Protein AF-A0A7Y5W216-F1 (afdb_monomer)

Structure (mmCIF, N/CA/C/O backbone):
data_AF-A0A7Y5W216-F1
#
_entry.id   AF-A0A7Y5W216-F1
#
loop_
_atom_site.group_PDB
_atom_site.id
_atom_site.type_symbol
_atom_site.label_atom_id
_atom_site.label_alt_id
_atom_site.label_comp_id
_atom_site.label_asym_id
_atom_site.label_entity_id
_atom_site.label_seq_id
_atom_site.pdbx_PDB_ins_code
_atom_site.Cartn_x
_atom_site.Cartn_y
_atom_site.Cartn_z
_atom_site.occupancy
_atom_site.B_iso_or_equiv
_atom_site.auth_seq_id
_atom_site.auth_comp_id
_atom_site.auth_asym_id
_atom_site.auth_atom_id
_atom_site.pdbx_PDB_model_num
ATOM 1 N N . MET A 1 1 ? -20.208 -2.631 9.991 1.00 77.62 1 MET A N 1
ATOM 2 C CA . MET A 1 1 ? -19.980 -2.993 8.571 1.00 77.62 1 MET A CA 1
ATOM 3 C C . MET A 1 1 ? -19.572 -1.781 7.733 1.00 77.62 1 MET A C 1
ATOM 5 O O . MET A 1 1 ? -18.485 -1.797 7.183 1.00 77.62 1 MET A O 1
ATOM 9 N N . ILE A 1 2 ? -20.364 -0.701 7.704 1.00 78.19 2 ILE A N 1
ATOM 10 C CA . ILE A 1 2 ? -20.056 0.519 6.925 1.00 78.19 2 ILE A CA 1
ATOM 11 C C . ILE A 1 2 ? -18.760 1.213 7.390 1.00 78.19 2 ILE A C 1
ATOM 13 O O . ILE A 1 2 ? -17.948 1.603 6.560 1.00 78.19 2 ILE A O 1
ATOM 17 N N . ALA A 1 3 ? -18.511 1.279 8.702 1.00 80.31 3 ALA A N 1
ATOM 18 C CA . ALA A 1 3 ? -17.260 1.807 9.257 1.00 80.31 3 ALA A CA 1
ATOM 19 C C . ALA A 1 3 ? -16.012 1.040 8.767 1.00 80.31 3 ALA A C 1
ATOM 21 O O . ALA A 1 3 ? -15.010 1.646 8.408 1.00 80.31 3 ALA A O 1
ATOM 22 N N . ALA A 1 4 ? -16.093 -0.293 8.677 1.00 83.38 4 ALA A N 1
ATOM 23 C CA . ALA A 1 4 ? -15.001 -1.112 8.153 1.00 83.38 4 ALA A CA 1
ATOM 24 C C . ALA A 1 4 ? -14.769 -0.857 6.654 1.00 83.38 4 ALA A C 1
ATOM 26 O O . ALA A 1 4 ? -13.626 -0.770 6.222 1.00 83.38 4 ALA A O 1
ATOM 27 N N . LEU A 1 5 ? -15.839 -0.665 5.873 1.00 85.62 5 LEU A N 1
ATOM 28 C CA . LEU A 1 5 ? -15.727 -0.275 4.464 1.00 85.62 5 LEU A CA 1
ATOM 29 C C . LEU A 1 5 ? -15.082 1.106 4.300 1.00 85.62 5 LEU A C 1
ATOM 31 O O . LEU A 1 5 ? -14.254 1.274 3.412 1.00 85.62 5 LEU A O 1
ATOM 35 N N . ALA A 1 6 ? -15.399 2.066 5.175 1.00 86.25 6 ALA A N 1
ATOM 36 C CA . ALA A 1 6 ? -14.759 3.381 5.174 1.00 86.25 6 ALA A CA 1
ATOM 37 C C . ALA A 1 6 ? -13.247 3.280 5.428 1.00 86.25 6 ALA A C 1
ATOM 39 O O . ALA A 1 6 ? -12.467 3.929 4.739 1.00 86.25 6 ALA A O 1
ATOM 40 N N . VAL A 1 7 ? -12.833 2.433 6.376 1.00 89.38 7 VAL A N 1
ATOM 41 C CA . VAL A 1 7 ? -11.416 2.156 6.667 1.00 89.38 7 VAL A CA 1
ATOM 42 C C . VAL A 1 7 ? -10.722 1.486 5.484 1.00 89.38 7 VAL A C 1
ATOM 44 O O . VAL A 1 7 ? -9.678 1.961 5.046 1.00 89.38 7 VAL A O 1
ATOM 47 N N . ILE A 1 8 ? -11.313 0.425 4.928 1.00 91.50 8 ILE A N 1
ATOM 48 C CA . ILE A 1 8 ? -10.753 -0.294 3.774 1.00 91.50 8 ILE A CA 1
ATOM 49 C C . ILE A 1 8 ? -10.589 0.655 2.586 1.00 91.50 8 ILE A C 1
ATOM 51 O O . ILE A 1 8 ? -9.516 0.708 1.992 1.00 91.50 8 ILE A O 1
ATOM 55 N N . ALA A 1 9 ? -11.622 1.438 2.267 1.00 91.06 9 ALA A N 1
ATOM 56 C CA . ALA A 1 9 ? -11.569 2.415 1.187 1.00 91.06 9 ALA A CA 1
ATOM 57 C C . ALA A 1 9 ? -10.533 3.515 1.471 1.00 91.06 9 ALA A C 1
ATOM 59 O O . ALA A 1 9 ? -9.788 3.895 0.575 1.00 91.06 9 ALA A O 1
ATOM 60 N N . ALA A 1 10 ? -10.411 3.992 2.712 1.00 90.94 10 ALA A N 1
ATOM 61 C CA . ALA A 1 10 ? -9.393 4.979 3.061 1.00 90.94 10 ALA A CA 1
ATOM 62 C C . ALA A 1 10 ? -7.977 4.426 2.841 1.00 90.94 10 ALA A C 1
ATOM 64 O O . ALA A 1 10 ? -7.191 5.046 2.130 1.00 90.94 10 ALA A O 1
ATOM 65 N N . VAL A 1 11 ? -7.668 3.238 3.368 1.00 93.25 11 VAL A N 1
ATOM 66 C CA . VAL A 1 11 ? -6.353 2.593 3.197 1.00 93.25 11 VAL A CA 1
ATOM 67 C C . VAL A 1 11 ? -6.068 2.302 1.723 1.00 93.25 11 VAL A C 1
ATOM 69 O O . VAL A 1 11 ? -4.972 2.583 1.240 1.00 93.25 11 VAL A O 1
ATOM 72 N N . ALA A 1 12 ? -7.061 1.805 0.982 1.00 94.12 12 ALA A N 1
ATOM 73 C CA . ALA A 1 12 ? -6.932 1.568 -0.451 1.00 94.12 12 ALA A CA 1
ATOM 74 C C . ALA A 1 12 ? -6.690 2.872 -1.228 1.00 94.12 12 ALA A C 1
ATOM 76 O O . ALA A 1 12 ? -5.849 2.896 -2.122 1.00 94.12 12 ALA A O 1
ATOM 77 N N . SER A 1 13 ? -7.352 3.975 -0.863 1.00 93.56 13 SER A N 1
ATOM 78 C CA . SER A 1 13 ? -7.102 5.279 -1.486 1.00 93.56 13 SER A CA 1
ATOM 79 C C . SER A 1 13 ? -5.672 5.765 -1.235 1.00 93.56 13 SER A C 1
ATOM 81 O O . SER A 1 13 ? -5.035 6.278 -2.144 1.00 93.56 13 SER A O 1
ATOM 83 N N . GLU A 1 14 ? -5.100 5.536 -0.053 1.00 92.56 14 GLU A N 1
ATOM 84 C CA . GLU A 1 14 ? -3.703 5.907 0.207 1.00 92.56 14 GLU A CA 1
ATOM 85 C C . GLU A 1 14 ? -2.723 5.085 -0.628 1.00 92.56 14 GLU A C 1
ATOM 87 O O . GLU A 1 14 ? -1.791 5.642 -1.209 1.00 92.56 14 GLU A O 1
ATOM 92 N N . ALA A 1 15 ? -2.969 3.780 -0.753 1.00 93.62 15 ALA A N 1
ATOM 93 C CA . ALA A 1 15 ? -2.186 2.917 -1.630 1.00 93.62 15 ALA A CA 1
ATOM 94 C C . ALA A 1 15 ? -2.282 3.359 -3.099 1.00 93.62 15 ALA A C 1
ATOM 96 O O . ALA A 1 15 ? -1.268 3.408 -3.791 1.00 93.62 15 ALA A O 1
ATOM 97 N N . LEU A 1 16 ? -3.471 3.754 -3.562 1.00 93.88 16 LEU A N 1
ATOM 98 C CA . LEU A 1 16 ? -3.686 4.256 -4.922 1.00 93.88 16 LEU A CA 1
ATOM 99 C C . LEU A 1 16 ? -3.053 5.634 -5.162 1.00 93.88 16 LEU A C 1
ATOM 101 O O . LEU A 1 16 ? -2.611 5.919 -6.275 1.00 93.88 16 LEU A O 1
ATOM 105 N N . ALA A 1 17 ? -2.949 6.478 -4.134 1.00 92.69 17 ALA A N 1
ATOM 106 C CA . ALA A 1 17 ? -2.203 7.731 -4.225 1.00 92.69 17 ALA A CA 1
ATOM 107 C C . ALA A 1 17 ? -0.703 7.472 -4.432 1.00 92.69 17 ALA A C 1
ATOM 109 O O . ALA A 1 17 ? -0.083 8.092 -5.297 1.00 92.69 17 ALA A O 1
ATOM 110 N N . VAL A 1 18 ? -0.136 6.517 -3.681 1.00 92.94 18 VAL A N 1
ATOM 111 C CA . VAL A 1 18 ? 1.258 6.073 -3.859 1.00 92.94 18 VAL A CA 1
ATOM 112 C C . VAL A 1 18 ? 1.455 5.442 -5.237 1.00 92.94 18 VAL A C 1
ATOM 114 O O . VAL A 1 18 ? 2.423 5.780 -5.910 1.00 92.94 18 VAL A O 1
ATOM 117 N N . TYR A 1 19 ? 0.515 4.606 -5.686 1.00 92.56 19 TYR A N 1
ATOM 118 C CA . TYR A 1 19 ? 0.528 4.005 -7.022 1.00 92.56 19 TYR A CA 1
ATOM 119 C C . TYR A 1 19 ? 0.507 5.059 -8.140 1.00 92.56 19 TYR A C 1
ATOM 121 O O . TYR A 1 19 ? 1.261 4.977 -9.100 1.00 92.56 19 TYR A O 1
ATOM 129 N N . THR A 1 20 ? -0.306 6.109 -8.005 1.00 90.81 20 THR A N 1
ATOM 130 C CA . THR A 1 20 ? -0.340 7.188 -9.008 1.00 90.81 20 THR A CA 1
ATOM 131 C C . THR A 1 20 ? 1.004 7.913 -9.095 1.00 90.81 20 THR A C 1
ATOM 133 O O . THR A 1 20 ? 1.482 8.219 -10.186 1.00 90.81 20 THR A O 1
ATOM 136 N N . GLY A 1 21 ? 1.641 8.165 -7.947 1.00 88.88 21 GLY A N 1
ATOM 137 C CA . GLY A 1 21 ? 2.988 8.729 -7.908 1.00 88.88 21 GLY A CA 1
ATOM 138 C C . GLY A 1 21 ? 4.038 7.782 -8.493 1.00 88.88 21 GLY A C 1
ATOM 139 O O . GLY A 1 21 ? 4.957 8.239 -9.168 1.00 88.88 21 GLY A O 1
ATOM 140 N N . SER A 1 22 ? 3.903 6.472 -8.275 1.00 88.31 22 SER A N 1
ATOM 141 C CA . SER A 1 22 ? 4.844 5.491 -8.812 1.00 88.31 22 SER A CA 1
ATOM 142 C C . SER A 1 22 ? 4.744 5.356 -10.325 1.00 88.31 22 SER A C 1
ATOM 144 O O . SER A 1 22 ? 5.782 5.338 -10.973 1.00 88.31 22 SER A O 1
ATOM 146 N N . GLU A 1 23 ? 3.537 5.359 -10.895 1.00 87.62 23 GLU A N 1
ATOM 147 C CA . GLU A 1 23 ? 3.323 5.398 -12.349 1.00 87.62 23 GLU A CA 1
ATOM 148 C C . GLU A 1 23 ? 3.945 6.652 -12.978 1.00 87.62 23 GLU A C 1
ATOM 150 O O . GLU A 1 23 ? 4.621 6.561 -13.999 1.00 87.62 23 GLU A O 1
ATOM 155 N N . LEU A 1 24 ? 3.811 7.818 -12.332 1.00 85.12 24 LEU A N 1
ATOM 156 C CA . LEU A 1 24 ? 4.450 9.050 -12.807 1.00 85.12 24 LEU A CA 1
ATOM 157 C C . LEU A 1 24 ? 5.982 8.951 -12.800 1.00 85.12 24 LEU A C 1
ATOM 159 O O . LEU A 1 24 ? 6.636 9.412 -13.733 1.00 85.12 24 LEU A O 1
ATOM 163 N N . VAL A 1 25 ? 6.560 8.373 -11.744 1.00 84.38 25 VAL A N 1
ATOM 164 C CA . VAL A 1 25 ? 8.012 8.181 -11.645 1.00 84.38 25 VAL A CA 1
ATOM 165 C C . VAL A 1 25 ? 8.480 7.190 -12.704 1.00 84.38 25 VAL A C 1
ATOM 167 O O . VAL A 1 25 ? 9.407 7.498 -13.447 1.00 84.38 25 VAL A O 1
ATOM 170 N N . THR A 1 26 ? 7.831 6.033 -12.824 1.00 79.06 26 THR A N 1
ATOM 171 C CA . THR A 1 26 ? 8.218 4.992 -13.782 1.00 79.06 26 THR A CA 1
ATOM 172 C C . THR A 1 26 ? 8.104 5.476 -15.231 1.00 79.06 26 THR A C 1
ATOM 174 O O . THR A 1 26 ? 9.014 5.223 -16.021 1.00 79.06 26 THR A O 1
ATOM 177 N N . ALA A 1 27 ? 7.088 6.285 -15.547 1.00 75.56 27 ALA A N 1
ATOM 178 C CA . ALA A 1 27 ? 6.950 6.957 -16.840 1.00 75.56 27 ALA A CA 1
ATOM 179 C C . ALA A 1 27 ? 8.134 7.877 -17.200 1.00 75.56 27 ALA A C 1
ATOM 181 O O . ALA A 1 27 ? 8.345 8.172 -18.372 1.00 75.56 27 ALA A O 1
ATOM 182 N N . GLY A 1 28 ? 8.899 8.352 -16.212 1.00 69.62 28 GLY A N 1
ATOM 183 C CA . GLY A 1 28 ? 10.094 9.169 -16.427 1.00 69.62 28 GLY A CA 1
ATOM 184 C C . GLY A 1 28 ? 11.385 8.374 -16.656 1.00 69.62 28 GLY A C 1
ATOM 185 O O . GLY A 1 28 ? 12.368 8.960 -17.106 1.00 69.62 28 GLY A O 1
ATOM 186 N N . TYR A 1 29 ? 11.405 7.073 -16.340 1.00 65.12 29 TYR A N 1
ATOM 187 C CA . TYR A 1 29 ? 12.624 6.250 -16.351 1.00 65.12 29 TYR A CA 1
ATOM 188 C C . TYR A 1 29 ? 12.659 5.179 -17.446 1.00 65.12 29 TYR A C 1
ATOM 190 O O . TYR A 1 29 ? 13.752 4.804 -17.866 1.00 65.12 29 TYR A O 1
ATOM 198 N N . SER A 1 30 ? 11.516 4.671 -17.913 1.00 58.12 30 SER A N 1
ATOM 199 C CA . SER A 1 30 ? 11.505 3.572 -18.886 1.00 58.12 30 SER A CA 1
ATOM 200 C C . SER A 1 30 ? 10.262 3.569 -19.766 1.00 58.12 30 SER A C 1
ATOM 202 O O . SER A 1 30 ? 9.147 3.594 -19.247 1.00 58.12 30 SER A O 1
ATOM 204 N N . ASP A 1 31 ? 10.453 3.406 -21.075 1.00 54.31 31 ASP A N 1
ATOM 205 C CA . ASP A 1 31 ? 9.366 3.126 -22.010 1.00 54.31 31 ASP A CA 1
ATOM 206 C C . ASP A 1 31 ? 8.862 1.685 -21.791 1.00 54.31 31 ASP A C 1
ATOM 208 O O . ASP A 1 31 ? 9.504 0.710 -22.185 1.00 54.31 31 ASP A O 1
ATOM 212 N N . GLY A 1 32 ? 7.705 1.536 -21.140 1.00 53.84 32 GLY A N 1
ATOM 213 C CA . GLY A 1 32 ? 6.929 0.286 -21.127 1.00 53.84 32 GLY A CA 1
ATOM 214 C C . GLY A 1 32 ? 7.023 -0.597 -19.878 1.00 53.84 32 GLY A C 1
ATOM 215 O O . GLY A 1 32 ? 6.298 -1.592 -19.799 1.00 53.84 32 GLY A O 1
ATOM 216 N N . GLN A 1 33 ? 7.840 -0.254 -18.879 1.00 61.66 33 GLN A N 1
ATOM 217 C CA . GLN A 1 33 ? 7.835 -0.974 -17.602 1.00 61.66 33 GLN A CA 1
ATOM 218 C C . GLN A 1 33 ? 6.741 -0.400 -16.697 1.00 61.66 33 GLN A C 1
ATOM 220 O O . GLN A 1 33 ? 6.699 0.799 -16.460 1.00 61.66 33 GLN A O 1
ATOM 225 N N . HIS A 1 34 ? 5.820 -1.242 -16.230 1.00 61.81 34 HIS A N 1
ATOM 226 C CA . HIS A 1 34 ? 4.798 -0.819 -15.271 1.00 61.81 34 HIS A CA 1
ATOM 227 C C . HIS A 1 34 ? 5.377 -0.825 -13.855 1.00 61.81 34 HIS A C 1
ATOM 229 O O . HIS A 1 34 ? 6.306 -1.582 -13.550 1.00 61.81 34 HIS A O 1
ATOM 235 N N . SER A 1 35 ? 4.815 0.008 -12.979 1.00 67.69 35 SER A N 1
ATOM 236 C CA . SER A 1 35 ? 5.083 -0.097 -11.546 1.00 67.69 35 SER A CA 1
ATOM 237 C C . SER A 1 35 ? 4.502 -1.401 -10.972 1.00 67.69 35 SER A C 1
ATOM 239 O O . SER A 1 35 ? 3.842 -2.169 -11.673 1.00 67.69 35 SER A O 1
ATOM 241 N N . VAL A 1 36 ? 4.710 -1.642 -9.672 1.00 82.31 36 VAL A N 1
ATOM 242 C CA . VAL A 1 36 ? 3.984 -2.695 -8.936 1.00 82.31 36 VAL A CA 1
ATOM 243 C C . VAL A 1 36 ? 2.491 -2.530 -9.183 1.00 82.31 36 VAL A C 1
ATOM 245 O O . VAL A 1 36 ? 1.987 -1.406 -9.114 1.00 82.31 36 VAL A O 1
ATOM 248 N N . SER A 1 37 ? 1.774 -3.627 -9.434 1.00 88.38 37 SER A N 1
ATOM 249 C CA . SER A 1 37 ? 0.344 -3.535 -9.706 1.00 88.38 37 SER A CA 1
ATOM 250 C C . SER A 1 37 ? -0.405 -2.813 -8.576 1.00 88.38 37 SER A C 1
ATOM 252 O O . SER A 1 37 ? -0.137 -2.997 -7.382 1.00 88.38 37 SER A O 1
ATOM 254 N N . ALA A 1 38 ? -1.402 -2.007 -8.950 1.00 88.81 38 ALA A N 1
ATOM 255 C CA . ALA A 1 38 ? -2.263 -1.314 -7.991 1.00 88.81 38 ALA A CA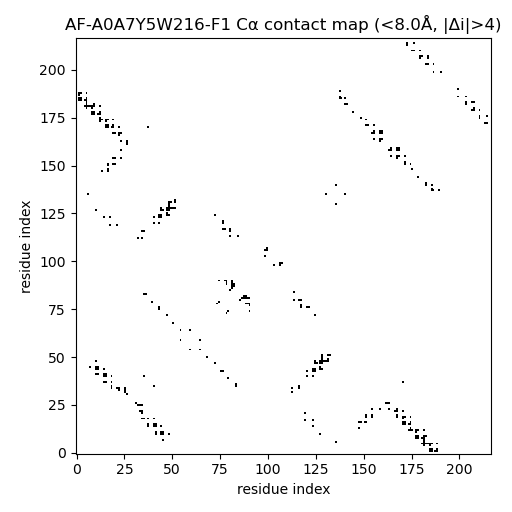 1
ATOM 256 C C . ALA A 1 38 ? -2.887 -2.287 -6.976 1.00 88.81 38 ALA A C 1
ATOM 258 O O . ALA A 1 38 ? -3.003 -1.979 -5.790 1.00 88.81 38 ALA A O 1
ATOM 259 N N . PHE A 1 39 ? -3.259 -3.483 -7.444 1.00 90.25 39 PHE A N 1
ATOM 260 C CA . PHE A 1 39 ? -3.824 -4.531 -6.604 1.00 90.25 39 PHE A CA 1
ATOM 261 C C . PHE A 1 39 ? -2.833 -4.999 -5.537 1.00 90.25 39 PHE A C 1
ATOM 263 O O . PHE A 1 39 ? -3.207 -5.093 -4.368 1.00 90.25 39 PHE A O 1
ATOM 270 N N . ALA A 1 40 ? -1.576 -5.244 -5.908 1.00 90.75 40 ALA A N 1
ATOM 271 C CA . ALA A 1 40 ? -0.548 -5.654 -4.965 1.00 90.75 40 ALA A CA 1
ATOM 272 C C . ALA A 1 40 ? -0.267 -4.571 -3.912 1.00 90.75 40 ALA A C 1
ATOM 274 O O . ALA A 1 40 ? -0.230 -4.876 -2.719 1.00 90.75 40 ALA A O 1
ATOM 275 N N . LEU A 1 41 ? -0.166 -3.298 -4.316 1.00 92.38 41 LEU A N 1
ATOM 276 C CA . LEU A 1 41 ? -0.007 -2.182 -3.373 1.00 92.38 41 LEU A CA 1
ATOM 277 C C . LEU A 1 41 ? -1.176 -2.091 -2.385 1.00 92.38 41 LEU A C 1
ATOM 279 O O . LEU A 1 41 ? -0.954 -1.963 -1.180 1.00 92.38 41 LEU A O 1
ATOM 283 N N . VAL A 1 42 ? -2.415 -2.199 -2.871 1.00 95.12 42 VAL A N 1
ATOM 284 C CA . VAL A 1 42 ? -3.614 -2.183 -2.019 1.00 95.12 42 VAL A CA 1
ATOM 285 C C . VAL A 1 42 ? -3.639 -3.391 -1.081 1.00 95.12 42 VAL A C 1
ATOM 287 O O . VAL A 1 42 ? -3.900 -3.228 0.109 1.00 95.12 42 VAL A O 1
ATOM 290 N N . ALA A 1 43 ? -3.339 -4.594 -1.573 1.00 95.25 43 ALA A N 1
ATOM 291 C CA . ALA A 1 43 ? -3.328 -5.811 -0.763 1.00 95.25 43 ALA A CA 1
ATOM 292 C C . ALA A 1 43 ? -2.291 -5.732 0.368 1.00 95.25 43 ALA A C 1
ATOM 294 O O . ALA A 1 43 ? -2.606 -6.046 1.518 1.00 95.25 43 ALA A O 1
ATOM 295 N N . VAL A 1 44 ? -1.082 -5.253 0.064 1.00 95.38 44 VAL A N 1
ATOM 296 C CA . VAL A 1 44 ? -0.013 -5.060 1.053 1.00 95.38 44 VAL A CA 1
ATOM 297 C C . VAL A 1 44 ? -0.393 -3.983 2.069 1.00 95.38 44 VAL A C 1
ATOM 299 O O . VAL A 1 44 ? -0.211 -4.197 3.266 1.00 95.38 44 VAL A O 1
ATOM 302 N N . ALA A 1 45 ? -0.984 -2.869 1.630 1.00 95.62 45 ALA A N 1
ATOM 303 C CA . ALA A 1 45 ? -1.462 -1.810 2.521 1.00 95.62 45 ALA A CA 1
ATOM 304 C C . ALA A 1 45 ? -2.552 -2.305 3.485 1.00 95.62 45 ALA A C 1
ATOM 306 O O . ALA A 1 45 ? -2.494 -2.043 4.687 1.00 95.62 45 ALA A O 1
ATOM 307 N N . LEU A 1 46 ? -3.534 -3.055 2.976 1.00 95.75 46 LEU A N 1
ATOM 308 C CA . LEU A 1 46 ? -4.614 -3.624 3.785 1.00 95.75 46 LEU A CA 1
ATOM 309 C C . LEU A 1 46 ? -4.092 -4.661 4.777 1.00 95.75 46 LEU A C 1
ATOM 311 O O . LEU A 1 46 ? -4.511 -4.657 5.934 1.00 95.75 46 LEU A O 1
ATOM 315 N N . LEU A 1 47 ? -3.160 -5.517 4.354 1.00 96.12 47 LEU A N 1
ATOM 316 C CA . LEU A 1 47 ? -2.524 -6.486 5.240 1.00 96.12 47 LEU A CA 1
ATOM 317 C C . LEU A 1 47 ? -1.735 -5.783 6.349 1.00 96.12 47 LEU A C 1
ATOM 319 O O . LEU A 1 47 ? -1.912 -6.114 7.519 1.00 96.12 47 LEU A O 1
ATOM 323 N N . ALA A 1 48 ? -0.919 -4.787 5.999 1.00 94.81 48 ALA A N 1
ATOM 324 C CA . ALA A 1 48 ? -0.144 -4.000 6.956 1.00 94.81 48 ALA A CA 1
ATOM 325 C C . ALA A 1 48 ? -1.041 -3.271 7.967 1.00 94.81 48 ALA A C 1
ATOM 327 O O . ALA A 1 48 ? -0.720 -3.225 9.154 1.00 94.81 48 ALA A O 1
ATOM 328 N N . TYR A 1 49 ? -2.180 -2.746 7.507 1.00 94.12 49 TYR A N 1
ATOM 329 C CA . TYR A 1 49 ? -3.172 -2.104 8.364 1.00 94.12 49 TYR A CA 1
ATOM 330 C C . TYR A 1 49 ? -3.890 -3.105 9.282 1.00 94.12 49 TYR A C 1
ATOM 332 O O . TYR A 1 49 ? -4.091 -2.836 10.457 1.00 94.12 49 TYR A O 1
ATOM 340 N N . ALA A 1 50 ? -4.280 -4.278 8.782 1.00 93.25 50 ALA A N 1
ATOM 341 C CA . ALA A 1 50 ? -4.977 -5.279 9.592 1.00 93.25 50 ALA A CA 1
ATOM 342 C C . ALA A 1 50 ? -4.053 -5.975 10.608 1.00 93.25 50 ALA A C 1
ATOM 344 O O . ALA A 1 50 ? -4.519 -6.513 11.616 1.00 93.25 50 ALA A O 1
ATOM 345 N N . TRP A 1 51 ? -2.745 -5.982 10.343 1.00 93.75 51 TRP A N 1
ATOM 346 C CA . TRP A 1 51 ? -1.775 -6.790 11.069 1.00 93.75 51 TRP A CA 1
ATOM 347 C C . TRP A 1 51 ? -1.726 -6.532 12.586 1.00 93.75 51 TRP A C 1
ATOM 349 O O . TRP A 1 51 ? -1.812 -7.512 13.329 1.00 93.75 51 TRP A O 1
ATOM 359 N N . PRO A 1 52 ? -1.673 -5.286 13.100 1.00 89.94 52 PRO A N 1
ATOM 360 C CA . PRO A 1 52 ? -1.696 -5.041 14.546 1.00 89.94 52 PRO A CA 1
ATOM 361 C C . PRO A 1 52 ? -2.940 -5.609 15.236 1.00 89.94 52 PRO A C 1
ATOM 363 O O . PRO A 1 52 ? -2.837 -6.202 16.309 1.00 89.94 52 PRO A O 1
ATOM 366 N N . GLY A 1 53 ? -4.108 -5.505 14.592 1.00 87.75 53 GLY A N 1
ATOM 367 C CA . GLY A 1 53 ? -5.351 -6.097 15.090 1.00 87.75 53 GLY A CA 1
ATOM 368 C C . GLY A 1 53 ? -5.290 -7.625 15.149 1.00 87.75 53 GLY A C 1
ATOM 369 O O . GLY A 1 53 ? -5.705 -8.230 16.139 1.00 87.75 53 GLY A O 1
ATOM 370 N N . ILE A 1 54 ? -4.695 -8.258 14.132 1.00 90.31 54 ILE A N 1
ATOM 371 C CA . ILE A 1 54 ? -4.457 -9.708 14.111 1.00 90.31 54 ILE A CA 1
ATOM 372 C C . ILE A 1 54 ? -3.518 -10.107 15.257 1.00 90.31 54 ILE A C 1
ATOM 374 O O . ILE A 1 54 ? -3.823 -11.043 15.997 1.00 90.31 54 ILE A O 1
ATOM 378 N N . GLN A 1 55 ? -2.423 -9.372 15.467 1.00 89.75 55 GLN A N 1
ATOM 379 C CA . GLN A 1 55 ? -1.482 -9.634 16.562 1.00 89.75 55 GLN A CA 1
ATOM 380 C C . GLN A 1 55 ? -2.135 -9.523 17.939 1.00 89.75 55 GLN A C 1
ATOM 382 O O . GLN A 1 55 ? -1.916 -10.390 18.789 1.00 89.75 55 GLN A O 1
ATOM 387 N N . ALA A 1 56 ? -2.957 -8.490 18.142 1.00 87.88 56 ALA A N 1
ATOM 388 C CA . ALA A 1 56 ? -3.707 -8.295 19.375 1.00 87.88 56 ALA A CA 1
ATOM 389 C C . ALA A 1 56 ? -4.685 -9.453 19.620 1.00 87.88 56 ALA A C 1
ATOM 391 O O . ALA A 1 56 ? -4.718 -10.009 20.717 1.00 87.88 56 ALA A O 1
ATOM 392 N N . SER A 1 57 ? -5.421 -9.881 18.587 1.00 89.69 57 SER A N 1
ATOM 393 C CA . SER A 1 57 ? -6.367 -11.002 18.687 1.00 89.69 57 SER A CA 1
ATOM 394 C C . SER A 1 57 ? -5.695 -12.351 18.974 1.00 89.69 57 SER A C 1
ATOM 396 O O . SER A 1 57 ? -6.278 -13.204 19.639 1.00 89.69 57 SER A O 1
ATOM 398 N N . ALA A 1 58 ? -4.454 -12.535 18.519 1.00 90.25 58 ALA A N 1
ATOM 399 C CA . ALA A 1 58 ? -3.674 -13.748 18.741 1.00 90.25 58 ALA A CA 1
ATOM 400 C C . ALA A 1 58 ? -2.989 -13.796 20.122 1.00 90.25 58 ALA A C 1
ATOM 402 O O . ALA A 1 58 ? -2.402 -14.820 20.471 1.00 90.25 58 ALA A O 1
ATOM 403 N N . GLY A 1 59 ? -3.036 -12.712 20.909 1.00 88.12 59 GLY A N 1
ATOM 404 C CA . GLY A 1 59 ? -2.447 -12.661 22.252 1.00 88.12 59 GLY A CA 1
ATOM 405 C C . GLY A 1 59 ? -0.926 -12.861 22.271 1.00 88.12 59 GLY A C 1
ATOM 406 O O . GLY A 1 59 ? -0.385 -13.430 23.221 1.00 88.12 59 GLY A O 1
ATOM 407 N N . LEU A 1 60 ? -0.230 -12.445 21.207 1.00 87.31 60 LEU A N 1
ATOM 408 C CA . LEU A 1 60 ? 1.212 -12.657 21.068 1.00 87.31 60 LEU A CA 1
ATOM 409 C C . LEU A 1 60 ? 2.007 -11.854 22.106 1.00 87.31 60 LEU A C 1
ATOM 411 O O . LEU A 1 60 ? 1.711 -10.693 22.391 1.00 87.31 60 LEU A O 1
ATOM 415 N N . LYS A 1 61 ? 3.084 -12.450 22.632 1.00 88.56 61 LYS A N 1
ATOM 416 C CA . LYS A 1 61 ? 4.052 -11.722 23.470 1.00 88.56 61 LYS A CA 1
ATOM 417 C C . LYS A 1 61 ? 4.796 -10.666 22.634 1.00 88.56 61 LYS A C 1
ATOM 419 O O . LYS A 1 61 ? 4.997 -10.897 21.443 1.00 88.56 61 LYS A O 1
ATOM 424 N N . PRO A 1 62 ? 5.329 -9.581 23.231 1.00 85.25 62 PRO A N 1
ATOM 425 C CA . PRO A 1 62 ? 5.998 -8.509 22.480 1.00 85.25 62 PRO A CA 1
ATOM 426 C C . PRO A 1 62 ? 7.127 -8.988 21.552 1.00 85.25 62 PRO A C 1
ATOM 428 O O . PRO A 1 62 ? 7.190 -8.592 20.392 1.00 85.25 62 PRO A O 1
ATOM 431 N N . SER A 1 63 ? 7.984 -9.902 22.020 1.00 85.62 63 SER A N 1
ATOM 432 C CA . SER A 1 63 ? 9.071 -10.468 21.207 1.00 85.62 63 SER A CA 1
ATOM 433 C C . SER A 1 63 ? 8.569 -11.335 20.046 1.00 85.62 63 SER A C 1
ATOM 435 O O . SER A 1 63 ? 9.154 -11.322 18.965 1.00 85.62 63 SER A O 1
ATOM 437 N N . GLN A 1 64 ? 7.464 -12.057 20.248 1.00 90.50 64 GLN A N 1
ATOM 438 C CA . GLN A 1 64 ? 6.809 -12.848 19.205 1.00 90.50 64 GLN A CA 1
ATOM 439 C C . GLN A 1 64 ? 6.099 -11.947 18.193 1.00 90.50 64 GLN A C 1
ATOM 441 O O . GLN A 1 64 ? 6.130 -12.241 17.004 1.00 90.50 64 GLN A O 1
ATOM 446 N N . GLY A 1 65 ? 5.518 -10.833 18.647 1.00 87.38 65 GLY A N 1
ATOM 447 C CA . GLY A 1 65 ? 4.910 -9.818 17.792 1.00 87.38 65 GLY A CA 1
ATOM 448 C C . GLY A 1 65 ? 5.924 -9.207 16.829 1.00 87.38 65 GLY A C 1
ATOM 449 O O . GLY A 1 65 ? 5.684 -9.189 15.628 1.00 87.38 65 GLY A O 1
ATOM 450 N N . VAL A 1 66 ? 7.102 -8.800 17.315 1.00 88.56 66 VAL A N 1
ATOM 451 C CA . VAL A 1 66 ? 8.162 -8.261 16.440 1.00 88.56 66 VAL A CA 1
ATOM 452 C C . VAL A 1 66 ? 8.598 -9.293 15.400 1.00 88.56 66 VAL A C 1
ATOM 454 O O . VAL A 1 66 ? 8.609 -8.990 14.207 1.00 88.56 66 VAL A O 1
ATOM 457 N N . ALA A 1 67 ? 8.903 -10.522 15.827 1.00 90.81 67 ALA A N 1
ATOM 458 C CA . ALA A 1 67 ? 9.317 -11.584 14.912 1.00 90.81 67 ALA A CA 1
ATOM 459 C C . ALA A 1 67 ? 8.234 -11.902 13.867 1.00 90.81 67 ALA A C 1
ATOM 461 O O . ALA A 1 67 ? 8.538 -12.038 12.683 1.00 90.81 67 ALA A O 1
ATOM 462 N N . ALA A 1 68 ? 6.967 -11.963 14.284 1.00 91.38 68 ALA A N 1
ATOM 463 C CA . ALA A 1 68 ? 5.846 -12.205 13.388 1.00 91.38 68 ALA A CA 1
ATOM 464 C C . ALA A 1 68 ? 5.632 -11.036 12.413 1.00 91.38 68 ALA A C 1
ATOM 466 O O . ALA A 1 68 ? 5.390 -11.279 11.238 1.00 91.38 68 ALA A O 1
ATOM 467 N N . THR A 1 69 ? 5.776 -9.780 12.854 1.00 92.12 69 THR A N 1
ATOM 468 C CA . THR A 1 69 ? 5.704 -8.608 11.963 1.00 92.12 69 THR A CA 1
ATOM 469 C C . THR A 1 69 ? 6.781 -8.662 10.898 1.00 92.12 69 THR A C 1
ATOM 471 O O . THR A 1 69 ? 6.472 -8.473 9.729 1.00 92.12 69 THR A O 1
ATOM 474 N N . VAL A 1 70 ? 8.027 -8.960 11.276 1.00 91.38 70 VAL A N 1
ATOM 475 C CA . VAL A 1 70 ? 9.124 -9.090 10.308 1.00 91.38 70 VAL A CA 1
ATOM 476 C C . VAL A 1 70 ? 8.846 -10.232 9.333 1.00 91.38 70 VAL A C 1
ATOM 478 O O . VAL A 1 70 ? 9.004 -10.048 8.131 1.00 91.38 70 VAL A O 1
ATOM 481 N N . ALA A 1 71 ? 8.383 -11.384 9.822 1.00 91.81 71 ALA A N 1
ATOM 482 C CA . ALA A 1 71 ? 8.066 -12.528 8.973 1.00 91.81 71 ALA A CA 1
ATOM 483 C C . ALA A 1 71 ? 6.929 -12.226 7.984 1.00 91.81 71 ALA A C 1
ATOM 485 O O . ALA A 1 71 ? 7.058 -12.522 6.799 1.00 91.81 71 ALA A O 1
ATOM 486 N N . VAL A 1 72 ? 5.836 -11.605 8.436 1.00 94.12 72 VAL A N 1
ATOM 487 C CA . VAL A 1 72 ? 4.701 -11.274 7.561 1.00 94.12 72 VAL A CA 1
ATOM 488 C C . VAL A 1 72 ? 5.043 -10.139 6.606 1.00 94.12 72 VAL A C 1
ATOM 490 O O . VAL A 1 72 ? 4.712 -10.247 5.430 1.00 94.12 72 VAL A O 1
ATOM 493 N N . ALA A 1 73 ? 5.759 -9.107 7.056 1.00 92.12 73 ALA A N 1
ATOM 494 C CA . ALA A 1 73 ? 6.261 -8.056 6.175 1.00 92.12 73 ALA A CA 1
ATOM 495 C C . ALA A 1 73 ? 7.176 -8.642 5.093 1.00 92.12 73 ALA A C 1
ATOM 497 O O . ALA A 1 73 ? 7.020 -8.322 3.919 1.00 92.12 73 ALA A O 1
ATOM 498 N N . PHE A 1 74 ? 8.083 -9.550 5.468 1.00 91.88 74 PHE A N 1
ATOM 499 C CA . PHE A 1 74 ? 8.946 -10.246 4.518 1.00 91.88 74 PHE A CA 1
ATOM 500 C C . PHE A 1 74 ? 8.123 -11.033 3.497 1.00 91.88 74 PHE A C 1
ATOM 502 O O . PHE A 1 74 ? 8.302 -10.830 2.303 1.00 91.88 74 PHE A O 1
ATOM 509 N N . VAL A 1 75 ? 7.186 -11.878 3.937 1.00 92.69 75 VAL A N 1
ATOM 510 C CA . VAL A 1 75 ? 6.344 -12.675 3.028 1.00 92.69 75 VAL A CA 1
ATOM 511 C C . VAL A 1 75 ? 5.508 -11.782 2.111 1.00 92.69 75 VAL A C 1
ATOM 513 O O . VAL A 1 75 ? 5.439 -12.044 0.914 1.00 92.69 75 VAL A O 1
ATOM 516 N N . ALA A 1 76 ? 4.908 -10.717 2.641 1.00 92.75 76 ALA A N 1
ATOM 517 C CA . ALA A 1 76 ? 4.078 -9.801 1.871 1.00 92.75 76 ALA A CA 1
ATOM 518 C C . ALA A 1 76 ? 4.896 -9.032 0.828 1.00 92.75 76 ALA A C 1
ATOM 520 O O . ALA A 1 76 ? 4.536 -9.014 -0.345 1.00 92.75 76 ALA A O 1
ATOM 521 N N . ILE A 1 77 ? 6.013 -8.428 1.235 1.00 91.75 77 ILE A N 1
ATOM 522 C CA . ILE A 1 77 ? 6.833 -7.581 0.365 1.00 91.75 77 ILE A CA 1
ATOM 523 C C . ILE A 1 77 ? 7.634 -8.443 -0.613 1.00 91.75 77 ILE A C 1
ATOM 525 O O . ILE A 1 77 ? 7.514 -8.265 -1.822 1.00 91.75 77 ILE A O 1
ATOM 529 N N . TYR A 1 78 ? 8.411 -9.411 -0.120 1.00 88.94 78 TYR A N 1
ATOM 530 C CA . TYR A 1 78 ? 9.229 -10.277 -0.974 1.00 88.94 78 TYR A CA 1
ATOM 531 C C . TYR A 1 78 ? 8.368 -11.162 -1.877 1.00 88.94 78 TYR A C 1
ATOM 533 O O . TYR A 1 78 ? 8.684 -11.323 -3.054 1.00 88.94 78 TYR A O 1
ATOM 541 N N . GLY A 1 79 ? 7.251 -11.685 -1.363 1.00 88.19 79 GLY A N 1
ATOM 542 C CA . GLY A 1 79 ? 6.305 -12.457 -2.165 1.00 88.19 79 GLY A CA 1
ATOM 543 C C . GLY A 1 79 ? 5.675 -11.636 -3.279 1.00 88.19 79 GLY A C 1
ATOM 544 O O . GLY A 1 79 ? 5.593 -12.119 -4.402 1.00 88.19 79 GLY A O 1
ATOM 545 N N . THR A 1 80 ? 5.316 -10.379 -3.004 1.00 89.19 80 THR A N 1
ATOM 546 C CA . THR A 1 80 ? 4.829 -9.460 -4.043 1.00 89.19 80 THR A CA 1
ATOM 547 C C . THR A 1 80 ? 5.896 -9.206 -5.103 1.00 89.19 80 THR A C 1
ATOM 549 O O . THR A 1 80 ? 5.612 -9.300 -6.291 1.00 89.19 80 THR A O 1
ATOM 552 N N . LEU A 1 81 ? 7.141 -8.943 -4.699 1.00 87.56 81 LEU A N 1
ATOM 553 C CA . LEU A 1 81 ? 8.235 -8.712 -5.646 1.00 87.56 81 LEU A CA 1
ATOM 554 C C . LEU A 1 81 ? 8.511 -9.938 -6.524 1.00 87.56 81 LEU A C 1
ATOM 556 O O . LEU A 1 81 ? 8.711 -9.795 -7.727 1.00 87.56 81 LEU A O 1
ATOM 560 N N . ARG A 1 82 ? 8.494 -11.146 -5.953 1.00 85.38 82 ARG A N 1
ATOM 561 C CA . ARG A 1 82 ? 8.641 -12.386 -6.730 1.00 85.38 82 ARG A CA 1
ATOM 562 C C . ARG A 1 82 ? 7.475 -12.587 -7.695 1.00 85.38 82 ARG A C 1
ATOM 564 O O . ARG A 1 82 ? 7.717 -12.890 -8.860 1.00 85.38 82 ARG A O 1
ATOM 571 N N . ALA A 1 83 ? 6.246 -12.341 -7.255 1.00 86.50 83 ALA A N 1
ATOM 572 C CA . ALA A 1 83 ? 5.073 -12.498 -8.106 1.00 86.50 83 ALA A CA 1
ATOM 573 C C . ALA A 1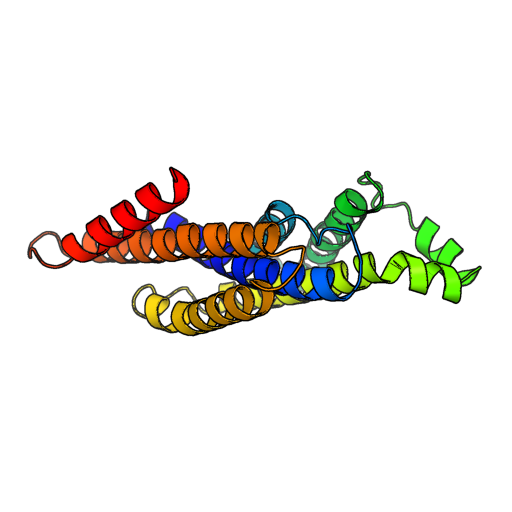 83 ? 5.094 -11.541 -9.307 1.00 86.50 83 ALA A C 1
ATOM 575 O O . ALA A 1 83 ? 4.827 -11.963 -10.428 1.00 86.50 83 ALA A O 1
ATOM 576 N N . GLU A 1 84 ? 5.450 -10.276 -9.076 1.00 84.81 84 GLU A N 1
ATOM 577 C CA . GLU A 1 84 ? 5.422 -9.217 -10.093 1.00 84.81 84 GLU A CA 1
ATOM 578 C C . GLU A 1 84 ? 6.621 -9.283 -11.052 1.00 84.81 84 GLU A C 1
ATOM 580 O O . GLU A 1 84 ? 6.458 -9.100 -12.255 1.00 84.81 84 GLU A O 1
ATOM 585 N N . PHE A 1 85 ? 7.829 -9.566 -10.547 1.00 81.44 85 PHE A N 1
ATOM 586 C CA . PHE A 1 85 ? 9.057 -9.484 -11.351 1.00 81.44 85 PHE A CA 1
ATOM 587 C C . PHE A 1 85 ? 9.629 -10.843 -11.767 1.00 81.44 85 PHE A C 1
ATOM 589 O O . PHE A 1 85 ? 10.252 -10.937 -12.821 1.00 81.44 85 PHE A O 1
ATOM 596 N N . ALA A 1 86 ? 9.441 -11.893 -10.961 1.00 80.94 86 ALA A N 1
ATOM 597 C CA . ALA A 1 86 ? 9.914 -13.245 -11.278 1.00 80.94 86 ALA A CA 1
ATOM 598 C C . ALA A 1 86 ? 8.800 -14.155 -11.831 1.00 80.94 86 ALA A C 1
ATOM 600 O O . ALA A 1 86 ? 9.099 -15.211 -12.383 1.00 80.94 86 ALA A O 1
ATOM 601 N N . GLY A 1 87 ? 7.527 -13.760 -11.697 1.00 80.25 87 GLY A N 1
ATOM 602 C CA . GLY A 1 87 ? 6.378 -14.558 -12.131 1.00 80.25 87 GLY A CA 1
ATOM 603 C C . GLY A 1 87 ? 6.147 -15.816 -11.287 1.00 80.25 87 GLY A C 1
ATOM 604 O O . GLY A 1 87 ? 5.469 -16.740 -11.737 1.00 80.25 87 GLY A O 1
ATOM 605 N N . ASP A 1 88 ? 6.711 -15.877 -10.077 1.00 84.00 88 ASP A N 1
ATOM 606 C CA . ASP A 1 88 ? 6.573 -17.018 -9.172 1.00 84.00 88 ASP A CA 1
ATOM 607 C C . ASP A 1 88 ? 6.421 -16.607 -7.696 1.00 84.00 88 ASP A C 1
ATOM 609 O O . ASP A 1 88 ? 6.525 -15.439 -7.335 1.00 84.00 88 ASP A O 1
ATOM 613 N N . PHE A 1 89 ? 6.163 -17.590 -6.829 1.00 80.69 89 PHE A N 1
ATOM 614 C CA . PHE A 1 89 ? 6.078 -17.420 -5.371 1.00 80.69 89 PHE A CA 1
ATOM 615 C C . PHE A 1 89 ? 7.122 -18.264 -4.628 1.00 80.69 89 PHE A C 1
ATOM 617 O O . PHE A 1 89 ? 6.898 -18.693 -3.492 1.00 80.69 89 PHE A O 1
ATOM 624 N N . ALA A 1 90 ? 8.270 -18.542 -5.251 1.00 84.06 90 ALA A N 1
ATOM 625 C CA . ALA A 1 90 ? 9.322 -19.335 -4.621 1.00 84.06 90 ALA A CA 1
ATOM 626 C C . ALA A 1 90 ? 10.074 -18.493 -3.573 1.00 84.06 90 ALA A C 1
ATOM 628 O O . ALA A 1 90 ? 11.193 -18.039 -3.785 1.00 84.06 90 ALA A O 1
ATOM 629 N N . LEU A 1 91 ? 9.459 -18.293 -2.403 1.00 80.69 91 LEU A N 1
ATOM 630 C CA . LEU A 1 91 ? 10.000 -17.477 -1.303 1.00 80.69 91 LEU A CA 1
ATOM 631 C C . LEU A 1 91 ? 11.331 -18.009 -0.739 1.00 80.69 91 LEU A C 1
ATOM 633 O O . LEU A 1 91 ? 12.047 -17.286 -0.053 1.00 80.69 91 LEU A O 1
ATOM 637 N N . TRP A 1 92 ? 11.646 -19.277 -1.007 1.00 80.81 92 TRP A N 1
ATOM 638 C CA . TRP A 1 92 ? 12.894 -19.952 -0.639 1.00 80.81 92 TRP A CA 1
AT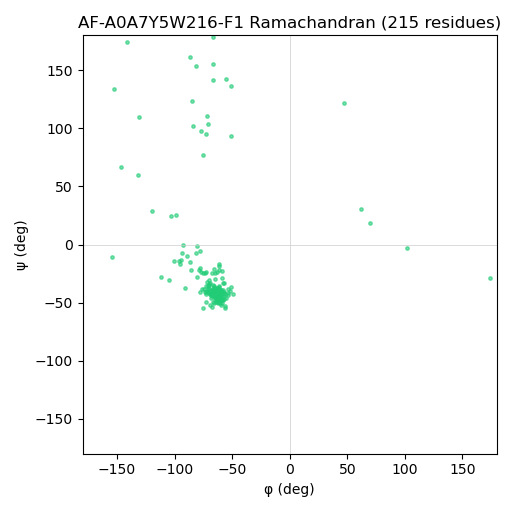OM 639 C C . TRP A 1 92 ? 13.996 -19.817 -1.695 1.00 80.81 92 TRP A C 1
ATOM 641 O O . TRP A 1 92 ? 15.137 -20.209 -1.443 1.00 80.81 92 TRP A O 1
ATOM 651 N N . ASP A 1 93 ? 13.671 -19.311 -2.884 1.00 79.19 93 ASP A N 1
ATOM 652 C CA . ASP A 1 93 ? 14.644 -19.098 -3.942 1.00 79.19 93 ASP A CA 1
ATOM 653 C C . ASP A 1 93 ? 15.353 -17.756 -3.737 1.00 79.19 93 ASP A C 1
ATOM 655 O O . ASP A 1 93 ? 14.834 -16.679 -4.033 1.00 79.19 93 ASP A O 1
ATOM 659 N N . PHE A 1 94 ? 16.571 -17.844 -3.209 1.00 77.31 94 PHE A N 1
ATOM 660 C CA . PHE A 1 94 ? 17.497 -16.724 -3.046 1.00 77.31 94 PHE A CA 1
ATOM 661 C C . PHE A 1 94 ? 18.546 -16.685 -4.167 1.00 77.31 94 PHE A C 1
ATOM 663 O O . PHE A 1 94 ? 19.645 -16.162 -3.967 1.00 77.31 94 PHE A O 1
ATOM 670 N N . GLY A 1 95 ? 18.241 -17.246 -5.345 1.00 74.25 95 GLY A N 1
ATOM 671 C CA . GLY A 1 95 ? 19.114 -17.215 -6.523 1.00 74.25 95 GLY A CA 1
ATOM 672 C C . GLY A 1 95 ? 19.605 -15.807 -6.863 1.00 74.25 95 GLY A C 1
ATOM 673 O O . GLY A 1 95 ? 20.789 -15.627 -7.137 1.00 74.25 95 GLY A O 1
ATOM 674 N N . TRP A 1 96 ? 18.757 -14.793 -6.666 1.00 71.81 96 TRP A N 1
ATOM 675 C CA . TRP A 1 96 ? 19.113 -13.386 -6.864 1.00 71.81 96 TRP A CA 1
ATOM 676 C C . TRP A 1 96 ? 20.321 -12.933 -6.026 1.00 71.81 96 TRP A C 1
ATOM 678 O O . TRP A 1 96 ? 21.106 -12.115 -6.491 1.00 71.81 96 TRP A O 1
ATOM 688 N N . VAL A 1 97 ? 20.522 -13.473 -4.814 1.00 74.12 97 VAL A N 1
ATOM 689 C CA . VAL A 1 97 ? 21.683 -13.134 -3.967 1.00 74.12 97 VAL A CA 1
ATOM 690 C C . VAL A 1 97 ? 22.963 -13.623 -4.630 1.00 74.12 97 VAL A C 1
ATOM 692 O O . VAL A 1 97 ? 23.978 -12.931 -4.648 1.00 74.12 97 VAL A O 1
ATOM 695 N N . ARG A 1 98 ? 22.916 -14.829 -5.202 1.00 74.06 98 ARG A N 1
ATOM 696 C CA . ARG A 1 98 ? 24.040 -15.406 -5.938 1.00 74.06 98 ARG A CA 1
ATOM 697 C C . ARG A 1 98 ? 24.334 -14.593 -7.196 1.00 74.06 98 ARG A C 1
ATOM 699 O O . ARG A 1 98 ? 25.506 -14.375 -7.489 1.00 74.06 98 ARG A O 1
ATOM 706 N N . ASP A 1 99 ? 23.303 -14.161 -7.909 1.00 71.19 99 ASP A N 1
ATOM 707 C CA . ASP A 1 99 ? 23.452 -13.408 -9.156 1.00 71.19 99 ASP A CA 1
ATOM 708 C C . ASP A 1 99 ? 23.973 -11.991 -8.887 1.00 71.19 99 ASP A C 1
ATOM 710 O O . ASP A 1 99 ? 24.942 -11.565 -9.513 1.00 71.19 99 ASP A O 1
ATOM 714 N N . PHE A 1 100 ? 23.474 -11.336 -7.836 1.00 67.44 100 PHE A N 1
ATOM 715 C CA . PHE A 1 100 ? 23.991 -10.055 -7.355 1.00 67.44 100 PHE A CA 1
ATOM 716 C C . PHE A 1 100 ? 25.466 -10.136 -6.938 1.00 67.44 100 PHE A C 1
ATOM 718 O O . PHE A 1 100 ? 26.257 -9.258 -7.274 1.00 67.44 100 PHE A O 1
ATOM 725 N N . MET A 1 101 ? 25.871 -11.207 -6.248 1.00 74.50 101 MET A N 1
ATOM 726 C CA . MET A 1 101 ? 27.274 -11.416 -5.864 1.00 74.50 101 MET A CA 1
ATOM 727 C C . MET A 1 101 ? 28.195 -11.687 -7.062 1.00 74.50 101 MET A C 1
ATOM 729 O O . MET A 1 101 ? 29.400 -11.462 -6.962 1.00 74.50 101 MET A O 1
ATOM 733 N N . LYS A 1 102 ? 27.657 -12.187 -8.180 1.00 76.94 102 LYS A N 1
ATOM 734 C CA . LYS A 1 102 ? 28.426 -12.498 -9.395 1.00 76.94 102 LYS A CA 1
ATOM 735 C C . LYS A 1 102 ? 28.503 -11.327 -10.372 1.00 76.94 102 LYS A C 1
ATOM 737 O O . LYS A 1 102 ? 29.540 -11.157 -11.003 1.00 76.94 102 LYS A O 1
ATOM 742 N N . ALA A 1 103 ? 27.431 -10.550 -10.502 1.00 68.06 103 ALA A N 1
ATOM 743 C CA . ALA A 1 103 ? 27.303 -9.476 -11.482 1.00 68.06 103 ALA A CA 1
ATOM 744 C C . ALA A 1 103 ? 26.470 -8.319 -10.908 1.00 68.06 103 ALA A C 1
ATOM 746 O O . ALA A 1 103 ? 25.356 -8.042 -11.352 1.00 68.06 103 ALA A O 1
ATOM 747 N N . SER A 1 104 ? 27.005 -7.643 -9.889 1.00 61.75 104 SER A N 1
ATOM 748 C CA . SER A 1 104 ? 26.287 -6.604 -9.140 1.00 61.75 104 SER A CA 1
ATOM 749 C C . SER A 1 104 ? 25.860 -5.410 -9.997 1.00 61.75 104 SER A C 1
ATOM 751 O O . SER A 1 104 ? 24.776 -4.887 -9.775 1.00 61.75 104 SER A O 1
ATOM 753 N N . ALA A 1 105 ? 26.667 -5.004 -10.984 1.00 60.53 105 ALA A N 1
ATOM 754 C CA . ALA A 1 105 ? 26.348 -3.884 -11.873 1.00 60.53 105 ALA A CA 1
ATOM 755 C C . ALA A 1 105 ? 25.186 -4.214 -12.828 1.00 60.53 105 ALA A C 1
ATOM 757 O O . ALA A 1 105 ? 24.190 -3.500 -12.827 1.00 60.53 105 ALA A O 1
ATOM 758 N N . GLU A 1 106 ? 25.255 -5.335 -13.555 1.00 60.94 106 GLU A N 1
ATOM 759 C CA . GLU A 1 106 ? 24.183 -5.773 -14.469 1.00 60.94 106 GLU A CA 1
ATOM 760 C C . GLU A 1 106 ? 22.887 -6.116 -13.718 1.00 60.94 106 GLU A C 1
ATOM 762 O O . GLU A 1 106 ? 21.791 -5.772 -14.159 1.00 60.94 106 GLU A O 1
ATOM 767 N N . THR A 1 107 ? 23.004 -6.739 -12.540 1.00 61.09 107 THR A N 1
ATOM 768 C CA . THR A 1 107 ? 21.846 -7.061 -11.690 1.00 61.09 107 THR A CA 1
ATOM 769 C C . THR A 1 107 ? 21.217 -5.800 -11.092 1.00 61.09 107 THR A C 1
ATOM 771 O O . THR A 1 107 ? 20.003 -5.750 -10.918 1.00 61.09 107 THR A O 1
ATOM 774 N N . ALA A 1 108 ? 22.008 -4.765 -10.782 1.00 61.06 108 ALA A N 1
ATOM 775 C CA . ALA A 1 108 ? 21.493 -3.492 -10.274 1.00 61.06 108 ALA A CA 1
ATOM 776 C C . ALA A 1 108 ? 20.821 -2.655 -11.370 1.00 61.06 108 ALA A C 1
ATOM 778 O O . ALA A 1 108 ? 19.792 -2.033 -11.112 1.00 61.06 108 ALA A O 1
ATOM 779 N N . GLU A 1 109 ? 21.365 -2.663 -12.588 1.00 61.16 109 GLU A N 1
ATOM 780 C CA . GLU A 1 109 ? 20.799 -1.935 -13.726 1.00 61.16 109 GLU A CA 1
ATOM 781 C C . GLU A 1 109 ? 19.464 -2.564 -14.162 1.00 61.16 109 GLU A C 1
ATOM 783 O O . GLU A 1 109 ? 18.451 -1.866 -14.256 1.00 61.16 109 GLU A O 1
ATOM 788 N N . GLY A 1 110 ? 19.416 -3.899 -14.278 1.00 62.47 110 GLY A N 1
ATOM 789 C CA . GLY A 1 110 ? 18.185 -4.648 -14.566 1.00 62.47 110 GLY A CA 1
ATOM 790 C C . GLY A 1 110 ? 17.202 -4.747 -13.389 1.00 62.47 110 GLY A C 1
ATOM 791 O O . GLY A 1 110 ? 16.001 -4.914 -13.597 1.00 62.47 110 GLY A O 1
ATOM 792 N N . GLY A 1 111 ? 17.686 -4.627 -12.149 1.00 65.88 111 GLY A N 1
ATOM 793 C CA . GLY A 1 111 ? 16.893 -4.736 -10.918 1.00 65.88 111 GLY A CA 1
ATOM 794 C C . GLY A 1 111 ? 16.357 -3.410 -10.374 1.00 65.88 111 GLY A C 1
ATOM 795 O O . GLY A 1 111 ? 15.683 -3.407 -9.343 1.00 65.88 111 GLY A O 1
ATOM 796 N N . SER A 1 112 ? 16.639 -2.287 -11.034 1.00 72.38 112 SER A N 1
ATOM 797 C CA . SER A 1 112 ? 16.264 -0.939 -10.584 1.00 72.38 112 SER A CA 1
ATOM 798 C C . SER A 1 112 ? 14.754 -0.782 -10.338 1.00 72.38 112 SER A C 1
ATOM 800 O O . SER A 1 112 ? 14.349 -0.280 -9.286 1.00 72.38 112 SER A O 1
ATOM 802 N N . SER A 1 113 ? 13.915 -1.315 -11.229 1.00 75.62 113 SER A N 1
ATOM 803 C CA . SER A 1 113 ? 12.451 -1.314 -11.083 1.00 75.62 113 SER A CA 1
ATOM 804 C C . SER A 1 113 ? 11.970 -2.170 -9.905 1.00 75.62 113 SER A C 1
ATOM 806 O O . SER A 1 113 ? 11.080 -1.752 -9.163 1.00 75.62 113 SER A O 1
ATOM 808 N N . ALA A 1 114 ? 12.609 -3.318 -9.655 1.00 78.06 114 ALA A N 1
ATOM 809 C CA . ALA A 1 114 ? 12.312 -4.165 -8.497 1.00 78.06 114 ALA A CA 1
ATOM 810 C C . ALA A 1 114 ? 12.770 -3.520 -7.174 1.00 78.06 114 ALA A C 1
ATOM 812 O O . ALA A 1 114 ? 12.093 -3.640 -6.154 1.00 78.06 114 ALA A O 1
ATOM 813 N N . ALA A 1 115 ? 13.888 -2.789 -7.180 1.00 80.69 115 ALA A N 1
ATOM 814 C CA . ALA A 1 115 ? 14.370 -2.046 -6.017 1.00 80.69 115 ALA A CA 1
ATOM 815 C C . ALA A 1 115 ? 13.450 -0.864 -5.671 1.00 80.69 115 ALA A C 1
ATOM 817 O O . ALA A 1 115 ? 13.109 -0.665 -4.503 1.00 80.69 115 ALA A O 1
ATOM 818 N N . PHE A 1 116 ? 12.995 -0.111 -6.677 1.00 84.12 116 PHE A N 1
ATOM 819 C CA . PHE A 1 116 ? 12.014 0.959 -6.486 1.00 84.12 116 PHE A CA 1
ATOM 820 C C . PHE A 1 116 ? 10.674 0.412 -5.977 1.00 84.12 116 PHE A C 1
ATOM 822 O O . PHE A 1 116 ? 10.124 0.922 -5.002 1.00 84.12 116 PHE A O 1
ATOM 829 N N . ALA A 1 117 ? 10.194 -0.686 -6.563 1.00 85.56 117 ALA A N 1
ATOM 830 C CA . ALA A 1 117 ? 9.032 -1.425 -6.083 1.00 85.56 117 ALA A CA 1
ATOM 831 C C . ALA A 1 117 ? 9.171 -1.855 -4.615 1.00 85.56 117 ALA A C 1
ATOM 833 O O . ALA A 1 117 ? 8.257 -1.647 -3.818 1.00 85.56 117 ALA A O 1
ATOM 834 N N . ALA A 1 118 ? 10.325 -2.411 -4.233 1.00 88.25 118 ALA A N 1
ATOM 835 C CA . ALA A 1 118 ? 10.598 -2.820 -2.859 1.00 88.25 118 ALA A CA 1
ATOM 836 C C . ALA A 1 118 ? 10.530 -1.628 -1.900 1.00 88.25 118 ALA A C 1
ATOM 838 O O . ALA A 1 118 ? 9.904 -1.715 -0.844 1.00 88.25 118 ALA A O 1
ATOM 839 N N . PHE A 1 119 ? 11.124 -0.498 -2.290 1.00 89.75 119 PHE A N 1
ATOM 840 C CA . PHE A 1 119 ? 11.060 0.740 -1.521 1.00 89.75 119 PHE A CA 1
ATOM 841 C C . PHE A 1 119 ? 9.613 1.213 -1.326 1.00 89.75 119 PHE A C 1
ATOM 843 O O . PHE A 1 119 ? 9.207 1.476 -0.194 1.00 89.75 119 PHE A O 1
ATOM 850 N N . LEU A 1 120 ? 8.808 1.251 -2.391 1.00 90.25 120 LEU A N 1
ATOM 851 C CA . LEU A 1 120 ? 7.395 1.634 -2.307 1.00 90.25 120 LEU A CA 1
ATOM 852 C C . LEU A 1 120 ? 6.589 0.701 -1.402 1.00 90.25 120 LEU A C 1
ATOM 854 O O . LEU A 1 120 ? 5.802 1.175 -0.582 1.00 90.25 120 LEU A O 1
ATOM 858 N N . LEU A 1 121 ? 6.815 -0.610 -1.507 1.00 92.06 121 LEU A N 1
ATOM 859 C CA . LEU A 1 121 ? 6.160 -1.613 -0.669 1.00 92.06 121 LEU A CA 1
ATOM 860 C C . LEU A 1 121 ? 6.525 -1.452 0.815 1.00 92.06 121 LEU A C 1
ATOM 862 O O . LEU A 1 121 ? 5.660 -1.575 1.680 1.00 92.06 121 LEU A O 1
ATOM 866 N N . VAL A 1 122 ? 7.777 -1.112 1.129 1.00 92.69 122 VAL A N 1
ATOM 867 C CA . VAL A 1 122 ? 8.205 -0.802 2.505 1.00 92.69 122 VAL A CA 1
ATOM 868 C C . VAL A 1 122 ? 7.564 0.492 3.010 1.00 92.69 122 VAL A C 1
ATOM 870 O O . VAL A 1 122 ? 7.099 0.543 4.153 1.00 92.69 122 VAL A O 1
ATOM 873 N N . VAL A 1 123 ? 7.511 1.534 2.175 1.00 92.38 123 VAL A N 1
ATOM 874 C CA . VAL A 1 123 ? 6.886 2.818 2.525 1.00 92.38 123 VAL A CA 1
ATOM 875 C C . VAL A 1 123 ? 5.400 2.629 2.812 1.00 92.38 123 VAL A C 1
ATOM 877 O O . VAL A 1 123 ? 4.936 3.065 3.868 1.00 92.38 123 VAL A O 1
ATOM 880 N N . ILE A 1 124 ? 4.660 1.948 1.929 1.00 94.12 124 ILE A N 1
ATOM 881 C CA . ILE A 1 124 ? 3.224 1.725 2.129 1.00 94.12 124 ILE A CA 1
ATOM 882 C C . ILE A 1 124 ? 2.969 0.815 3.331 1.00 94.12 124 ILE A C 1
ATOM 884 O O . ILE A 1 124 ? 2.108 1.133 4.146 1.00 94.12 124 ILE A O 1
ATOM 888 N N . TRP A 1 125 ? 3.769 -0.242 3.519 1.00 95.00 125 TRP A N 1
ATOM 889 C CA . TRP A 1 125 ? 3.677 -1.107 4.695 1.00 95.00 125 TRP A CA 1
ATOM 890 C C . TRP A 1 125 ? 3.820 -0.298 5.981 1.00 95.00 125 TRP A C 1
ATOM 892 O O . TRP A 1 125 ? 2.957 -0.344 6.856 1.00 95.00 125 TRP A O 1
ATOM 902 N N . THR A 1 126 ? 4.891 0.491 6.081 1.00 91.94 126 THR A N 1
ATOM 903 C CA . THR A 1 126 ? 5.180 1.302 7.269 1.00 91.94 126 THR A CA 1
ATOM 904 C C . THR A 1 126 ? 4.074 2.323 7.509 1.00 91.94 126 THR A C 1
ATOM 906 O O . THR A 1 126 ? 3.583 2.457 8.629 1.00 91.94 126 THR A O 1
ATOM 909 N N . ARG A 1 127 ? 3.630 3.014 6.454 1.00 91.81 127 ARG A N 1
ATOM 910 C CA . ARG A 1 127 ? 2.578 4.031 6.536 1.00 91.81 127 ARG A CA 1
ATOM 911 C C . ARG A 1 127 ? 1.246 3.450 7.006 1.00 91.81 127 ARG A C 1
ATOM 913 O O . ARG A 1 127 ? 0.613 4.056 7.874 1.00 91.81 127 ARG A O 1
ATOM 920 N N . SER A 1 128 ? 0.832 2.313 6.449 1.00 92.38 128 SER A N 1
ATOM 921 C CA . SER A 1 128 ? -0.417 1.624 6.793 1.00 92.38 128 SER A CA 1
ATOM 922 C C . SER A 1 128 ? -0.361 0.981 8.176 1.00 92.38 128 SER A C 1
ATOM 924 O O . SER A 1 128 ? -1.349 1.021 8.905 1.00 92.38 128 SER A O 1
ATOM 926 N N . TRP A 1 129 ? 0.798 0.453 8.574 1.00 91.56 129 TRP A N 1
ATOM 927 C CA . TRP A 1 129 ? 1.016 -0.088 9.913 1.00 91.56 129 TRP A CA 1
ATOM 928 C C . TRP A 1 129 ? 0.926 1.000 10.991 1.00 91.56 129 TRP A C 1
ATOM 930 O O . TRP A 1 129 ? 0.187 0.836 11.957 1.00 91.56 129 TRP A O 1
ATOM 940 N N . VAL A 1 130 ? 1.589 2.147 10.792 1.00 88.56 130 VAL A N 1
ATOM 941 C CA . VAL A 1 130 ? 1.471 3.308 11.699 1.00 88.56 130 VAL A CA 1
ATOM 942 C C . VAL A 1 130 ? 0.026 3.801 11.755 1.00 88.56 130 VAL A C 1
ATOM 944 O O . VAL A 1 130 ? -0.511 4.017 12.833 1.00 88.56 130 VAL A O 1
ATOM 947 N N . ARG A 1 131 ? -0.649 3.888 10.602 1.00 85.81 131 ARG A N 1
ATOM 948 C CA . ARG A 1 131 ? -2.063 4.287 10.526 1.00 85.81 131 ARG A CA 1
ATOM 949 C C . ARG A 1 131 ? -2.989 3.379 11.335 1.00 85.81 131 ARG A C 1
ATOM 951 O O . ARG A 1 131 ? -3.999 3.846 11.848 1.00 85.81 131 ARG A O 1
ATOM 958 N N . SER A 1 132 ? -2.683 2.089 11.430 1.00 87.50 132 SER A N 1
ATOM 959 C CA . SER A 1 132 ? -3.473 1.171 12.251 1.00 87.50 132 SER A CA 1
ATOM 960 C C . SER A 1 132 ? -3.401 1.501 13.742 1.00 87.50 132 SER A C 1
ATOM 962 O O . SER A 1 132 ? -4.318 1.113 14.461 1.00 87.50 132 SER A O 1
ATOM 964 N N . ALA A 1 133 ? -2.344 2.169 14.211 1.00 81.19 133 ALA A N 1
ATOM 965 C CA . ALA A 1 133 ? -2.191 2.537 15.615 1.00 81.19 133 ALA A CA 1
ATOM 966 C C . ALA A 1 133 ? -2.984 3.798 15.993 1.00 81.19 133 ALA A C 1
ATOM 968 O O . ALA A 1 133 ? -3.395 3.923 17.140 1.00 81.19 133 ALA A O 1
ATOM 969 N N . ASP A 1 134 ? -3.221 4.700 15.038 1.00 79.06 134 ASP A N 1
ATOM 970 C CA . ASP A 1 134 ? -3.797 6.024 15.307 1.00 79.06 134 ASP A CA 1
ATOM 971 C C . ASP A 1 134 ? -5.329 6.037 15.476 1.00 79.06 134 ASP A C 1
ATOM 973 O O . ASP A 1 134 ? -5.862 7.105 15.730 1.00 79.06 134 ASP A O 1
ATOM 977 N N . GLU A 1 135 ? 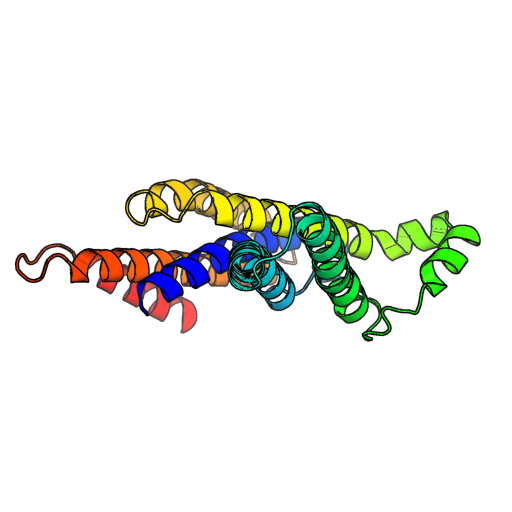-6.019 4.890 15.347 1.00 72.31 135 GLU A N 1
ATOM 978 C CA . GLU A 1 135 ? -7.490 4.741 15.267 1.00 72.31 135 GLU A CA 1
ATOM 979 C C . GLU A 1 135 ? -8.169 5.711 14.273 1.00 72.31 135 GLU A C 1
ATOM 981 O O . GLU A 1 135 ? -8.083 6.933 14.336 1.00 72.31 135 GLU A O 1
ATOM 986 N N . MET A 1 136 ? -8.886 5.185 13.275 1.00 74.44 136 MET A N 1
ATOM 987 C CA . MET A 1 136 ? -9.367 6.053 12.197 1.00 74.44 136 MET A CA 1
ATOM 988 C C . MET A 1 136 ? -10.586 6.891 12.621 1.00 74.44 136 MET A C 1
ATOM 990 O O . MET A 1 136 ? -11.727 6.437 12.539 1.00 74.44 136 MET A O 1
ATOM 994 N N . GLU A 1 137 ? -10.348 8.143 13.013 1.00 79.56 137 GLU A N 1
ATOM 995 C CA . GLU A 1 137 ? -11.403 9.116 13.305 1.00 79.56 137 GLU A CA 1
ATOM 996 C C . GLU A 1 137 ? -12.096 9.589 12.017 1.00 79.56 137 GLU A C 1
ATOM 998 O O . GLU A 1 137 ? -11.537 10.324 11.194 1.00 79.56 137 GLU A O 1
ATOM 1003 N N . PHE A 1 138 ? -13.360 9.197 11.838 1.00 77.69 138 PHE A N 1
ATOM 1004 C CA . PHE A 1 138 ? -14.139 9.541 10.642 1.00 77.69 138 PHE A CA 1
ATOM 1005 C C . PHE A 1 138 ? -14.365 11.054 10.474 1.00 77.69 138 PHE A C 1
ATOM 1007 O O . PHE A 1 138 ? -14.579 11.527 9.360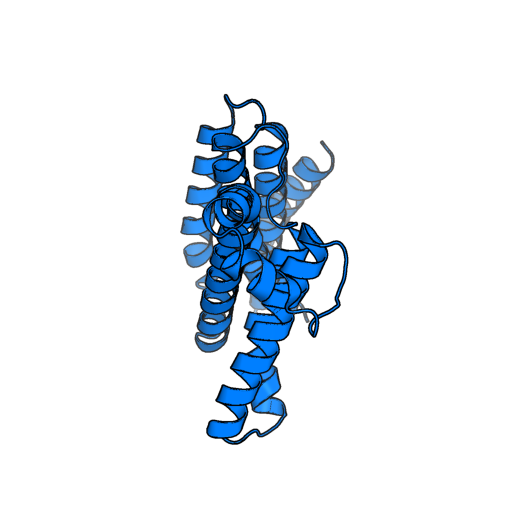 1.00 77.69 138 PHE A O 1
ATOM 1014 N N . GLU A 1 139 ? -14.301 11.824 11.563 1.00 76.69 139 GLU A N 1
ATOM 1015 C CA . GLU A 1 139 ? -14.508 13.281 11.581 1.00 76.69 139 GLU A CA 1
ATOM 1016 C C . GLU A 1 139 ? -13.338 14.034 10.945 1.00 76.69 139 GLU A C 1
ATOM 1018 O O . GLU A 1 139 ? -13.518 15.072 10.304 1.00 76.69 139 GLU A O 1
ATOM 1023 N N . VAL A 1 140 ? -12.134 13.480 11.075 1.00 81.25 140 VAL A N 1
ATOM 1024 C CA . VAL A 1 140 ? -10.895 14.073 10.565 1.00 81.25 140 VAL A CA 1
ATOM 1025 C C . VAL A 1 140 ? -10.549 13.524 9.178 1.00 81.25 140 VAL A C 1
ATOM 1027 O O . VAL A 1 140 ? -9.760 14.134 8.457 1.00 81.25 140 VAL A O 1
ATOM 1030 N N . LEU A 1 141 ? -11.201 12.440 8.739 1.00 80.50 141 LEU A N 1
ATOM 1031 C CA . LEU A 1 141 ? -10.946 11.790 7.451 1.00 80.50 141 LEU A CA 1
ATOM 1032 C C . LEU A 1 141 ? -10.913 12.755 6.243 1.00 80.50 141 LEU A C 1
ATOM 1034 O O . LEU A 1 141 ? -9.980 12.632 5.444 1.00 80.50 141 LEU A O 1
ATOM 1038 N N . PRO A 1 142 ? -11.817 13.752 6.105 1.00 78.81 142 PRO A N 1
ATOM 1039 C CA . PRO A 1 142 ? -11.729 14.734 5.020 1.00 78.81 142 PRO A CA 1
ATOM 1040 C C . PRO A 1 142 ? -10.423 15.538 5.025 1.00 78.81 142 PRO A C 1
ATOM 1042 O O . PRO A 1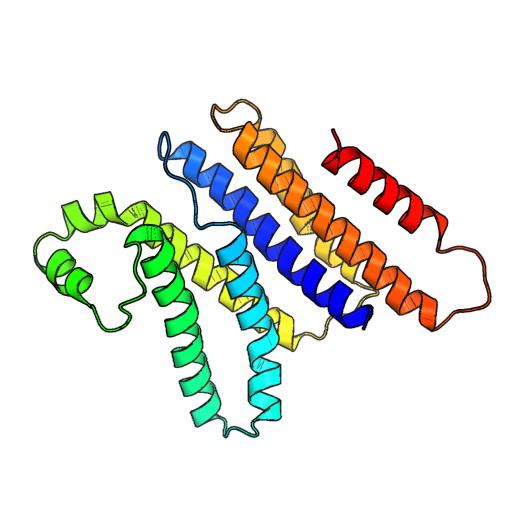 142 ? -9.843 15.781 3.968 1.00 78.81 142 PRO A O 1
ATOM 1045 N N . LYS A 1 143 ? -9.924 15.918 6.209 1.00 78.50 143 LYS A N 1
ATOM 1046 C CA . LYS A 1 143 ? -8.650 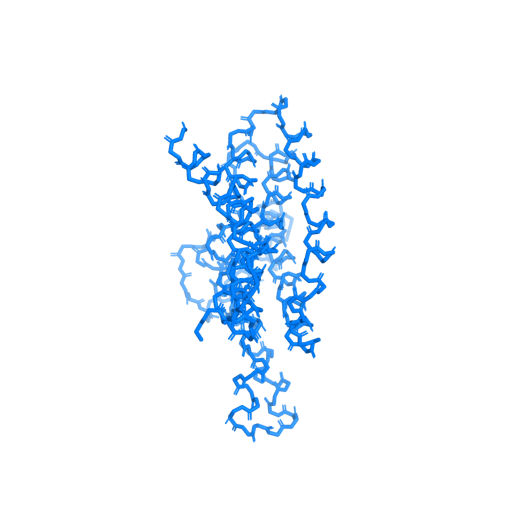16.643 6.350 1.00 78.50 143 LYS A CA 1
ATOM 1047 C C . LYS A 1 143 ? -7.473 15.745 5.986 1.00 78.50 143 LYS A C 1
ATOM 1049 O O . LYS A 1 143 ? -6.543 16.193 5.323 1.00 78.50 143 LYS A O 1
ATOM 1054 N N . THR A 1 144 ? -7.534 14.476 6.372 1.00 82.25 144 THR A N 1
ATOM 1055 C CA . THR A 1 144 ? -6.461 13.513 6.115 1.00 82.25 144 THR A CA 1
ATOM 1056 C C . THR A 1 144 ? -6.338 13.148 4.635 1.00 82.25 144 THR A C 1
ATOM 1058 O O . THR A 1 144 ? -5.229 12.944 4.151 1.00 82.25 144 THR A O 1
ATOM 1061 N N . ILE A 1 145 ? -7.453 13.106 3.897 1.00 83.69 145 ILE A N 1
ATOM 1062 C CA . ILE A 1 145 ? -7.471 12.820 2.451 1.00 83.69 145 ILE A CA 1
ATOM 1063 C C . ILE A 1 145 ? -7.074 14.047 1.614 1.00 83.69 145 ILE A C 1
ATOM 1065 O O . ILE A 1 145 ? -6.590 13.880 0.498 1.00 83.69 145 ILE A O 1
ATOM 1069 N N . ALA A 1 146 ? -7.196 15.271 2.141 1.00 81.88 146 ALA A N 1
ATOM 1070 C CA . ALA A 1 146 ? -6.911 16.496 1.388 1.00 81.88 146 ALA A CA 1
ATOM 1071 C C . ALA A 1 146 ? -5.481 16.548 0.812 1.00 81.88 146 ALA A C 1
ATOM 1073 O O . ALA A 1 146 ? -5.297 16.955 -0.334 1.00 81.88 146 ALA A O 1
ATOM 1074 N N . ILE A 1 147 ? -4.476 16.101 1.576 1.00 86.56 147 ILE A N 1
ATOM 1075 C CA . ILE A 1 147 ? -3.076 16.079 1.121 1.00 86.56 147 ILE A CA 1
ATOM 1076 C C . ILE A 1 147 ? -2.874 15.054 -0.013 1.00 86.56 147 ILE A C 1
ATOM 1078 O O . ILE A 1 147 ? -2.414 15.466 -1.080 1.00 86.56 147 ILE A O 1
ATOM 1082 N N . PRO A 1 148 ? -3.251 13.764 0.139 1.00 87.69 148 PRO A N 1
ATOM 1083 C CA . PRO A 1 148 ? -3.248 12.806 -0.969 1.00 87.69 148 PRO A CA 1
ATOM 1084 C C . PRO A 1 148 ? -4.009 13.303 -2.200 1.00 87.69 148 PRO A C 1
ATOM 1086 O O . PRO A 1 148 ? -3.540 13.137 -3.320 1.00 87.69 148 PRO A O 1
ATOM 1089 N N . PHE A 1 149 ? -5.149 13.968 -2.001 1.00 88.81 149 PHE A N 1
ATOM 1090 C CA . PHE A 1 149 ? -5.966 14.499 -3.089 1.00 88.81 149 PHE A CA 1
ATOM 1091 C C . PHE A 1 149 ? -5.232 15.580 -3.888 1.00 88.81 149 PHE A C 1
ATOM 1093 O O . PHE A 1 149 ? -5.213 15.539 -5.120 1.00 88.81 149 PHE A O 1
ATOM 1100 N N . ALA A 1 150 ? -4.588 16.526 -3.201 1.00 89.19 150 ALA A N 1
ATOM 1101 C CA . ALA A 1 150 ? -3.777 17.556 -3.842 1.00 89.19 150 ALA A CA 1
ATOM 1102 C C . ALA A 1 150 ? -2.563 16.948 -4.564 1.00 89.19 150 ALA A C 1
ATOM 1104 O O . ALA A 1 150 ? -2.275 17.327 -5.698 1.00 89.19 150 ALA A O 1
ATOM 1105 N N . ALA A 1 151 ? -1.896 15.972 -3.942 1.00 90.75 151 ALA A N 1
ATOM 1106 C CA . ALA A 1 151 ? -0.748 15.286 -4.527 1.00 90.75 151 ALA A CA 1
ATOM 1107 C C . ALA A 1 151 ? -1.120 14.521 -5.806 1.00 90.75 151 ALA A C 1
ATOM 1109 O O . ALA A 1 151 ? -0.467 14.700 -6.828 1.00 90.75 151 ALA A O 1
ATOM 1110 N N . VAL A 1 152 ? -2.204 13.740 -5.789 1.00 91.62 152 VAL A N 1
ATOM 1111 C CA . VAL A 1 152 ? -2.678 12.998 -6.970 1.00 91.62 152 VAL A CA 1
ATOM 1112 C C . VAL A 1 152 ? -3.094 13.945 -8.090 1.00 91.62 152 VAL A C 1
ATOM 1114 O O . VAL A 1 152 ? -2.715 13.729 -9.238 1.00 91.62 152 VAL A O 1
ATOM 1117 N N . THR A 1 153 ? -3.784 15.039 -7.758 1.00 89.50 153 THR A N 1
ATOM 1118 C CA . THR A 1 153 ? -4.111 16.084 -8.743 1.00 89.50 153 THR A CA 1
ATOM 1119 C C . THR A 1 153 ? -2.843 16.625 -9.401 1.00 89.50 153 THR A C 1
ATOM 1121 O O . THR A 1 153 ? -2.771 16.732 -10.624 1.00 89.50 153 THR A O 1
ATOM 1124 N N . LEU A 1 154 ? -1.820 16.934 -8.601 1.00 90.88 154 LEU A N 1
ATOM 1125 C CA . LEU A 1 154 ? -0.544 17.423 -9.107 1.00 90.88 154 LEU A CA 1
ATOM 1126 C C . LEU A 1 154 ? 0.147 16.379 -9.994 1.00 90.88 154 LEU A C 1
ATOM 1128 O O . LEU A 1 154 ? 0.628 16.730 -11.068 1.00 90.88 154 LEU A O 1
ATOM 1132 N N . PHE A 1 155 ? 0.153 15.105 -9.594 1.00 91.56 155 PHE A N 1
ATOM 1133 C CA . PHE A 1 155 ? 0.734 14.025 -10.393 1.00 91.56 155 PHE A CA 1
ATOM 1134 C C . PHE A 1 155 ? 0.036 13.865 -11.741 1.00 91.56 155 PHE A C 1
ATOM 1136 O O . PHE A 1 155 ? 0.711 13.739 -12.758 1.00 91.56 155 PHE A O 1
ATOM 1143 N N . MET A 1 156 ? -1.295 13.947 -11.774 1.00 89.50 156 MET A N 1
ATOM 1144 C CA . MET A 1 156 ? -2.057 13.903 -13.023 1.00 89.50 156 MET A CA 1
ATOM 1145 C C . MET A 1 156 ? -1.756 15.101 -13.925 1.00 89.50 156 MET A C 1
ATOM 1147 O O . MET A 1 156 ? -1.593 14.926 -15.128 1.00 89.50 156 MET A O 1
ATOM 1151 N N . VAL A 1 157 ? -1.635 16.308 -13.364 1.00 89.81 157 VAL A N 1
ATOM 1152 C CA . VAL A 1 157 ? -1.283 17.514 -14.135 1.00 89.81 157 VAL A CA 1
ATOM 1153 C C . VAL A 1 157 ? 0.131 17.414 -14.713 1.00 89.81 157 VAL A C 1
ATOM 1155 O O . VAL A 1 157 ? 0.338 17.764 -15.872 1.00 89.81 157 VAL A O 1
ATOM 1158 N N . ILE A 1 158 ? 1.096 16.916 -13.935 1.00 87.50 158 ILE A N 1
ATOM 1159 C CA . ILE A 1 158 ? 2.483 16.723 -14.388 1.00 87.50 158 ILE A CA 1
ATOM 1160 C C . ILE A 1 158 ? 2.579 15.588 -15.417 1.00 87.50 158 ILE A C 1
ATOM 1162 O O . ILE A 1 158 ? 3.356 15.697 -16.361 1.00 87.50 158 ILE A O 1
ATOM 1166 N N . GLY A 1 159 ? 1.798 14.517 -15.253 1.00 83.38 159 GLY A N 1
ATOM 1167 C CA . GLY A 1 159 ? 1.781 13.360 -16.153 1.00 83.38 159 GLY A CA 1
ATOM 1168 C C . GLY A 1 159 ? 0.997 13.577 -17.451 1.00 83.38 159 GLY A C 1
ATOM 1169 O O . GLY A 1 159 ? 1.252 12.884 -18.431 1.00 83.38 159 GLY A O 1
ATOM 1170 N N . ALA A 1 160 ? 0.087 14.556 -17.493 1.00 84.75 160 ALA A N 1
ATOM 1171 C CA . ALA A 1 160 ? -0.763 14.855 -18.648 1.00 84.75 160 ALA A CA 1
ATOM 1172 C C . ALA A 1 160 ? -0.026 15.074 -19.991 1.00 84.75 160 ALA A C 1
ATOM 1174 O O . ALA A 1 160 ? -0.525 14.584 -21.003 1.00 84.75 160 ALA A O 1
ATOM 1175 N N . PRO A 1 161 ? 1.119 15.786 -20.066 1.00 83.38 161 PRO A N 1
ATOM 1176 C CA . PRO A 1 161 ? 1.854 15.946 -21.323 1.00 83.38 161 PRO A CA 1
ATOM 1177 C C . PRO A 1 161 ? 2.695 14.718 -21.728 1.00 83.38 161 PRO A C 1
ATOM 1179 O O . PRO A 1 161 ? 3.297 14.741 -22.800 1.00 83.38 161 PRO A O 1
ATOM 1182 N N . GLY A 1 162 ? 2.794 13.682 -20.886 1.00 78.00 162 GLY A N 1
ATOM 1183 C CA . GLY A 1 162 ? 3.659 12.521 -21.112 1.00 78.00 162 GLY A CA 1
ATOM 1184 C C . GLY A 1 162 ? 3.020 11.413 -21.956 1.00 78.00 162 GLY A C 1
ATOM 1185 O O . GLY A 1 162 ? 1.800 11.302 -22.052 1.00 78.00 162 GLY A O 1
ATOM 1186 N N . ALA A 1 163 ? 3.854 10.533 -22.520 1.00 70.94 163 ALA A N 1
ATOM 1187 C CA . ALA A 1 163 ? 3.405 9.359 -23.281 1.00 70.94 163 ALA A CA 1
ATOM 1188 C C . ALA A 1 163 ? 2.569 8.367 -22.442 1.00 70.94 163 ALA A C 1
ATOM 1190 O O . ALA A 1 163 ? 1.757 7.635 -22.999 1.00 70.94 163 ALA A O 1
ATOM 1191 N N . HIS A 1 164 ? 2.719 8.410 -21.113 1.00 73.19 164 HIS A N 1
ATOM 1192 C CA . HIS A 1 164 ? 2.012 7.567 -20.144 1.00 73.19 164 HIS A CA 1
ATOM 1193 C C . HIS A 1 164 ? 0.867 8.292 -19.406 1.00 73.19 164 HIS A C 1
ATOM 1195 O O . HIS A 1 164 ? 0.490 7.944 -18.282 1.00 73.19 164 HIS A O 1
ATOM 1201 N N . ALA A 1 165 ? 0.306 9.346 -20.012 1.00 82.12 165 ALA A N 1
ATOM 1202 C CA . ALA A 1 165 ? -0.802 10.106 -19.428 1.00 82.12 165 ALA A CA 1
ATOM 1203 C C . ALA A 1 165 ? -2.038 9.230 -19.147 1.00 82.12 165 ALA A C 1
ATOM 1205 O O . ALA A 1 165 ? -2.802 9.511 -18.221 1.00 82.12 165 ALA A O 1
ATOM 1206 N N . SER A 1 166 ? -2.233 8.159 -19.924 1.00 83.00 166 SER A N 1
ATOM 1207 C CA . SER A 1 166 ? -3.371 7.250 -19.769 1.00 83.00 166 SER A CA 1
ATOM 1208 C C . SER A 1 166 ? -3.266 6.387 -18.508 1.00 83.00 166 SER A C 1
ATOM 1210 O O . SER A 1 166 ? -4.255 6.187 -17.800 1.00 83.00 166 SER A O 1
ATOM 1212 N N . GLU A 1 167 ? -2.060 5.935 -18.178 1.00 85.12 167 GLU A N 1
ATOM 1213 C CA . GLU A 1 167 ? -1.748 5.082 -17.039 1.00 85.12 167 GLU A CA 1
ATOM 1214 C C . GLU A 1 167 ? -1.850 5.880 -15.739 1.00 85.12 167 GLU A C 1
ATOM 1216 O O . GLU A 1 167 ? -2.598 5.494 -14.835 1.00 85.12 167 GLU A O 1
ATOM 1221 N N . VAL A 1 168 ? -1.207 7.054 -15.696 1.00 86.38 168 VAL A N 1
ATOM 1222 C CA . VAL A 1 168 ? -1.303 7.999 -14.569 1.00 86.38 168 VAL A CA 1
ATOM 1223 C C . VAL A 1 168 ? -2.747 8.479 -14.390 1.00 86.38 168 VAL A C 1
ATOM 1225 O O . VAL A 1 168 ? -3.241 8.566 -13.264 1.00 86.38 168 VAL A O 1
ATOM 1228 N N . GLY A 1 169 ? -3.463 8.735 -15.490 1.00 86.38 169 GLY A N 1
ATOM 1229 C CA . GLY A 1 169 ? -4.871 9.128 -15.468 1.00 86.38 169 GLY A CA 1
ATOM 1230 C C . GLY A 1 169 ? -5.779 8.054 -14.868 1.00 86.38 169 GLY A C 1
ATOM 1231 O O . GLY A 1 169 ? -6.603 8.352 -14.001 1.00 86.38 169 GLY A O 1
ATOM 1232 N N . ARG A 1 170 ? -5.594 6.789 -15.263 1.00 88.50 170 ARG A N 1
ATOM 1233 C CA . ARG A 1 170 ? -6.350 5.650 -14.719 1.00 88.50 170 ARG A CA 1
ATOM 1234 C C . ARG A 1 170 ? -6.037 5.410 -13.241 1.00 88.50 170 ARG A C 1
ATOM 1236 O O . ARG A 1 170 ? -6.957 5.147 -12.465 1.00 88.50 170 ARG A O 1
ATOM 1243 N N . ALA A 1 171 ? -4.770 5.530 -12.841 1.00 87.81 171 ALA A N 1
ATOM 1244 C CA . ALA A 1 171 ? -4.356 5.441 -11.441 1.00 87.81 171 ALA A CA 1
ATOM 1245 C C . ALA A 1 171 ? -5.025 6.535 -10.586 1.00 87.81 171 ALA A C 1
ATOM 1247 O O . ALA A 1 171 ? -5.631 6.236 -9.552 1.00 87.81 171 ALA A O 1
ATOM 1248 N N . GLY A 1 172 ? -5.015 7.780 -11.072 1.00 89.25 172 GLY A N 1
ATOM 1249 C CA . GLY A 1 172 ? -5.671 8.909 -10.415 1.00 89.25 172 GLY A CA 1
ATOM 1250 C C . GLY A 1 172 ? -7.195 8.769 -10.337 1.00 89.25 172 GLY A C 1
ATOM 1251 O O . GLY A 1 172 ? -7.792 9.037 -9.295 1.00 89.25 172 GLY A O 1
ATOM 1252 N N . ALA A 1 173 ? -7.842 8.268 -11.392 1.00 89.88 173 ALA A N 1
ATOM 1253 C CA . ALA A 1 173 ? -9.280 7.989 -11.382 1.00 89.88 173 ALA A CA 1
ATOM 1254 C C . ALA A 1 173 ? -9.654 6.930 -10.329 1.00 89.88 173 ALA A C 1
ATOM 1256 O O . ALA A 1 173 ? -10.599 7.126 -9.559 1.00 89.88 173 ALA A O 1
ATOM 1257 N N . ALA A 1 174 ? -8.877 5.844 -10.235 1.00 91.38 174 ALA A N 1
ATOM 1258 C CA . ALA A 1 174 ? -9.064 4.816 -9.212 1.00 91.38 174 ALA A CA 1
ATOM 1259 C C . ALA A 1 174 ? -8.895 5.389 -7.796 1.00 91.38 174 ALA A C 1
ATOM 1261 O O . ALA A 1 174 ? -9.694 5.079 -6.902 1.00 91.38 174 ALA A O 1
ATOM 1262 N N . PHE A 1 175 ? -7.897 6.257 -7.596 1.00 93.31 175 PHE A N 1
ATOM 1263 C CA . PHE A 1 175 ? -7.721 6.998 -6.349 1.00 93.31 175 PHE A CA 1
ATOM 1264 C C . PHE A 1 175 ? -8.974 7.808 -5.999 1.00 93.31 175 PHE A C 1
ATOM 1266 O O . PHE A 1 175 ? -9.518 7.624 -4.911 1.00 93.31 175 PHE A O 1
ATOM 1273 N N . TYR A 1 176 ? -9.465 8.664 -6.902 1.00 90.62 176 TYR A N 1
ATOM 1274 C CA . TYR A 1 176 ? -10.614 9.528 -6.612 1.00 90.62 176 TYR A CA 1
ATOM 1275 C C . TYR A 1 176 ? -11.882 8.731 -6.321 1.00 90.62 176 TYR A C 1
ATOM 1277 O O . TYR A 1 176 ? -12.580 9.039 -5.354 1.00 90.62 176 TYR A O 1
ATOM 1285 N N . ALA A 1 177 ? -12.155 7.685 -7.103 1.00 91.81 177 ALA A N 1
ATOM 1286 C CA . ALA A 1 177 ? -13.302 6.810 -6.877 1.00 91.81 177 ALA A CA 1
ATOM 1287 C C . ALA A 1 177 ? -13.267 6.199 -5.468 1.00 91.81 177 ALA A C 1
ATOM 1289 O O . ALA A 1 177 ? -14.267 6.205 -4.746 1.00 91.81 177 ALA A O 1
ATOM 1290 N N . THR A 1 178 ? -12.090 5.738 -5.045 1.00 90.25 178 THR A N 1
ATOM 1291 C CA . THR A 1 178 ? -11.898 5.079 -3.750 1.00 90.25 178 THR A CA 1
ATOM 1292 C C . THR A 1 178 ? -11.884 6.082 -2.590 1.00 90.25 178 THR A C 1
ATOM 1294 O O . THR A 1 178 ? -12.473 5.823 -1.542 1.00 90.25 178 THR A O 1
ATOM 1297 N N . ALA A 1 179 ? -11.278 7.256 -2.775 1.00 88.81 179 ALA A N 1
ATOM 1298 C CA . ALA A 1 179 ? -11.263 8.341 -1.795 1.00 88.81 179 ALA A CA 1
ATOM 1299 C C . ALA A 1 179 ? -12.678 8.873 -1.527 1.00 88.81 179 ALA A C 1
ATOM 1301 O O . ALA A 1 179 ? -13.077 9.053 -0.376 1.00 88.81 179 ALA A O 1
ATOM 1302 N N . VAL A 1 180 ? -13.471 9.072 -2.581 1.00 88.75 180 VAL A N 1
ATOM 1303 C CA . VAL A 1 180 ? -14.876 9.462 -2.446 1.00 88.75 180 VAL A CA 1
ATOM 1304 C C . VAL A 1 180 ? -15.679 8.365 -1.757 1.00 88.75 180 VAL A C 1
ATOM 1306 O O . VAL A 1 180 ? -16.448 8.675 -0.850 1.00 88.75 180 VAL A O 1
ATOM 1309 N N . LEU A 1 181 ? -15.479 7.095 -2.119 1.00 87.19 181 LEU A N 1
ATOM 1310 C CA . LEU A 1 181 ? -16.128 5.977 -1.434 1.00 87.19 181 LEU A CA 1
ATOM 1311 C C . LEU A 1 181 ? -15.800 5.971 0.067 1.00 87.19 181 LEU A C 1
ATOM 1313 O O . LEU A 1 181 ? -16.698 5.794 0.888 1.00 87.19 181 LEU A O 1
ATOM 1317 N N . ALA A 1 182 ? -14.544 6.232 0.438 1.00 87.31 182 ALA A N 1
ATOM 1318 C CA . ALA A 1 182 ? -14.128 6.335 1.834 1.00 87.31 182 ALA A CA 1
ATOM 1319 C C . ALA A 1 182 ? -14.872 7.457 2.573 1.00 87.31 182 ALA A C 1
ATOM 1321 O O . ALA A 1 182 ? -15.408 7.227 3.658 1.00 87.31 182 ALA A O 1
ATOM 1322 N N . LEU A 1 183 ? -14.963 8.647 1.969 1.00 86.12 183 LEU A N 1
ATOM 1323 C CA . LEU A 1 183 ? -15.694 9.789 2.528 1.00 86.12 183 LEU A CA 1
ATOM 1324 C C . LEU A 1 183 ? -17.187 9.491 2.674 1.00 86.12 183 LEU A C 1
ATOM 1326 O O . LEU A 1 183 ? -17.770 9.749 3.723 1.00 86.12 183 LEU A O 1
ATOM 1330 N N . VAL A 1 184 ? -17.795 8.903 1.647 1.00 85.12 184 VAL A N 1
ATOM 1331 C CA . VAL A 1 184 ? -19.203 8.494 1.633 1.00 85.12 184 VAL A CA 1
ATOM 1332 C C . VAL A 1 184 ? -19.487 7.506 2.759 1.00 85.12 184 VAL A C 1
ATOM 1334 O O . VAL A 1 184 ? -20.410 7.711 3.546 1.00 85.12 184 VAL A O 1
ATOM 1337 N N . CYS A 1 185 ? -18.681 6.450 2.879 1.00 83.62 185 CYS A N 1
ATOM 1338 C CA . CYS A 1 185 ? -18.845 5.457 3.933 1.00 83.62 185 CYS A CA 1
ATOM 1339 C C . CYS A 1 185 ? -18.585 6.049 5.323 1.00 83.62 185 CYS A C 1
ATOM 1341 O O . CYS A 1 185 ? -19.283 5.680 6.262 1.00 83.62 185 CYS A O 1
ATOM 1343 N N . ALA A 1 186 ? -17.639 6.981 5.468 1.00 83.44 186 ALA A N 1
ATOM 1344 C CA . ALA A 1 186 ? -17.385 7.670 6.732 1.00 83.44 186 ALA A CA 1
ATOM 1345 C C . ALA A 1 186 ? -18.577 8.540 7.155 1.00 83.44 186 ALA A C 1
ATOM 1347 O O . ALA A 1 186 ? -19.032 8.447 8.293 1.00 83.44 186 ALA A O 1
ATOM 1348 N N . GLN A 1 187 ? -19.145 9.309 6.222 1.00 82.88 187 GLN A N 1
ATOM 1349 C CA . GLN A 1 187 ? -20.358 10.093 6.459 1.00 82.88 187 GLN A CA 1
ATOM 1350 C C . GLN A 1 187 ? -21.553 9.195 6.798 1.00 82.88 187 GLN A C 1
ATOM 1352 O O . GLN A 1 187 ? -22.300 9.485 7.728 1.00 82.88 187 GLN A O 1
ATOM 1357 N N . LEU A 1 188 ? -21.716 8.064 6.104 1.00 80.00 188 LEU A N 1
ATOM 1358 C CA . LEU A 1 188 ? -22.771 7.097 6.413 1.00 80.00 188 LEU A CA 1
ATOM 1359 C C . LEU A 1 188 ? -22.581 6.461 7.797 1.00 80.00 188 LEU A C 1
ATOM 1361 O O . LEU A 1 188 ? -23.548 6.344 8.550 1.00 80.00 188 LEU A O 1
ATOM 1365 N N . ALA A 1 189 ? -21.347 6.092 8.153 1.00 78.75 189 ALA A N 1
ATOM 1366 C CA . ALA A 1 189 ? -21.011 5.542 9.464 1.00 78.75 189 ALA A CA 1
ATOM 1367 C C . ALA A 1 189 ? -21.317 6.534 10.597 1.00 78.75 189 ALA A C 1
ATOM 1369 O O . ALA A 1 189 ? -21.805 6.115 11.644 1.00 78.75 189 ALA A O 1
ATOM 1370 N N . GLN A 1 190 ? -21.107 7.832 10.364 1.00 76.56 190 GLN A N 1
ATOM 1371 C CA . GLN A 1 190 ? -21.500 8.899 11.287 1.00 76.56 190 GLN A CA 1
ATOM 1372 C C . GLN A 1 190 ? -23.015 9.132 11.304 1.00 76.56 190 GLN A C 1
ATOM 1374 O O . GLN A 1 190 ? -23.596 9.279 12.368 1.00 76.56 190 GLN A O 1
ATOM 1379 N N . SER A 1 191 ? -23.697 9.104 10.156 1.00 65.75 191 SER A N 1
ATOM 1380 C CA . SER A 1 191 ? -25.150 9.339 10.084 1.00 65.75 191 SER A CA 1
ATOM 1381 C C . SER A 1 191 ? -25.991 8.262 10.782 1.00 65.75 191 SER A C 1
ATOM 1383 O O . SER A 1 191 ? -27.117 8.525 11.197 1.00 65.75 191 SER A O 1
ATOM 1385 N N . GLY A 1 192 ? -25.433 7.061 10.983 1.00 54.06 192 GLY A N 1
ATOM 1386 C CA . GLY A 1 192 ? -26.061 6.000 11.774 1.00 54.06 192 GLY A CA 1
ATOM 1387 C C . GLY A 1 192 ? -26.304 6.372 13.243 1.00 54.06 192 GLY A C 1
ATOM 1388 O O . GLY A 1 192 ? -27.119 5.723 13.894 1.00 54.06 192 GLY A O 1
ATOM 1389 N N . THR A 1 193 ? -25.658 7.425 13.761 1.00 48.06 193 THR A N 1
ATOM 1390 C CA . THR A 1 193 ? -25.920 7.983 15.102 1.00 48.06 193 THR A CA 1
ATOM 1391 C C . THR A 1 193 ? -26.931 9.138 15.093 1.00 48.06 193 THR A C 1
ATOM 1393 O O . THR A 1 193 ? -27.368 9.574 16.154 1.00 48.06 193 THR A O 1
ATOM 1396 N N . THR A 1 194 ? -27.355 9.617 13.917 1.00 44.56 194 THR A N 1
ATOM 1397 C CA . THR A 1 194 ? -28.216 10.799 13.722 1.00 44.56 194 THR A CA 1
ATOM 1398 C C . THR A 1 194 ? -29.376 10.503 12.757 1.00 44.56 194 THR A C 1
ATOM 1400 O O . THR A 1 194 ? -29.559 11.157 11.733 1.00 44.56 194 THR A O 1
ATOM 1403 N N . PHE A 1 195 ? -30.233 9.532 13.090 1.00 37.84 195 PHE A N 1
ATOM 1404 C CA . PHE A 1 195 ? -31.568 9.457 12.480 1.00 37.84 195 PHE A CA 1
ATOM 1405 C C . PHE A 1 195 ? -32.449 10.575 13.058 1.00 37.84 195 PHE A C 1
ATOM 1407 O O . PHE A 1 195 ? -33.037 10.413 14.124 1.00 37.84 195 PHE A O 1
ATOM 1414 N N . GLY A 1 196 ? -32.538 11.718 12.373 1.00 42.12 196 GLY A N 1
ATOM 1415 C CA . GLY A 1 196 ? -33.457 12.784 12.787 1.00 42.12 196 GLY A CA 1
ATOM 1416 C C . GLY A 1 196 ? -33.376 14.102 12.023 1.00 42.12 196 GLY A C 1
ATOM 1417 O O . GLY A 1 196 ? -34.401 14.760 11.883 1.00 42.12 196 GLY A O 1
ATOM 1418 N N . GLU A 1 197 ? -32.223 14.483 11.465 1.00 37.88 197 GLU A N 1
ATOM 1419 C CA . GLU A 1 197 ? -32.098 15.785 10.798 1.00 37.88 197 GLU A CA 1
ATOM 1420 C C . GLU A 1 197 ? -31.470 15.673 9.403 1.00 37.88 197 GLU A C 1
ATOM 1422 O O . GLU A 1 197 ? -30.291 15.383 9.202 1.00 37.88 197 GLU A O 1
ATOM 1427 N N . LEU A 1 198 ? -32.326 15.910 8.410 1.00 45.88 198 LEU A N 1
ATOM 1428 C CA . LEU A 1 198 ? -32.018 16.113 7.000 1.00 45.88 198 LEU A CA 1
ATOM 1429 C C . LEU A 1 198 ? -30.931 17.186 6.814 1.00 45.88 198 LEU A C 1
ATOM 1431 O O . LEU A 1 198 ? -31.253 18.365 6.696 1.00 45.88 198 LEU A O 1
ATOM 1435 N N . ARG A 1 199 ? -29.650 16.798 6.728 1.00 44.59 199 ARG A N 1
ATOM 1436 C CA . ARG A 1 199 ? -28.609 17.650 6.105 1.00 44.59 199 ARG A CA 1
ATOM 1437 C C . ARG A 1 199 ? -27.374 16.948 5.518 1.00 44.59 199 ARG A C 1
ATOM 1439 O O . ARG A 1 199 ? -26.658 17.591 4.762 1.00 44.59 199 ARG A O 1
ATOM 1446 N N . ALA A 1 200 ? -27.146 15.650 5.746 1.00 44.91 200 ALA A N 1
ATOM 1447 C CA . ALA A 1 200 ? -25.920 14.970 5.282 1.00 44.91 200 ALA A CA 1
ATOM 1448 C C . ALA A 1 200 ? -26.030 14.215 3.932 1.00 44.91 200 ALA A C 1
ATOM 1450 O O . ALA A 1 200 ? -25.018 13.870 3.327 1.00 44.91 200 ALA A O 1
ATOM 1451 N N . GLY A 1 201 ? -27.241 13.962 3.417 1.00 45.03 201 GLY A N 1
ATOM 1452 C CA . GLY A 1 201 ? -27.437 13.094 2.241 1.00 45.03 201 GLY A CA 1
ATOM 1453 C C . GLY A 1 201 ? -27.068 13.707 0.879 1.00 45.03 201 GLY A C 1
ATOM 1454 O O . GLY A 1 201 ? -26.741 12.973 -0.049 1.00 45.03 201 GLY A O 1
ATOM 1455 N N . GLY A 1 202 ? -27.092 15.038 0.744 1.00 48.41 202 GLY A N 1
ATOM 1456 C CA . GLY A 1 202 ? -26.957 15.710 -0.558 1.00 48.41 202 GLY A CA 1
ATOM 1457 C C . GLY A 1 202 ? -25.543 15.680 -1.145 1.00 48.41 202 GLY A C 1
ATOM 1458 O O . GLY A 1 202 ? -25.373 15.410 -2.330 1.00 48.41 202 GLY A O 1
ATOM 1459 N N . VAL A 1 203 ? -24.519 15.906 -0.317 1.00 53.19 203 VAL A N 1
ATOM 1460 C CA . VAL A 1 203 ? -23.116 15.926 -0.770 1.00 53.19 203 VAL A CA 1
ATOM 1461 C C . VAL A 1 203 ? -22.631 14.510 -1.074 1.00 53.19 203 VAL A C 1
ATOM 1463 O O . VAL A 1 203 ? -22.004 14.277 -2.100 1.00 53.19 203 VAL A O 1
ATOM 1466 N N . THR A 1 204 ? -23.003 13.542 -0.239 1.00 52.34 204 THR A N 1
ATOM 1467 C CA . THR A 1 204 ? -22.701 12.117 -0.419 1.00 52.34 204 THR A CA 1
ATOM 1468 C C . THR A 1 204 ? -23.321 11.559 -1.703 1.00 52.34 204 THR A C 1
ATOM 1470 O O . THR A 1 204 ? -22.646 10.858 -2.453 1.00 52.34 204 THR A O 1
ATOM 1473 N N . ALA A 1 205 ? -24.578 11.912 -2.002 1.00 49.59 205 ALA A N 1
ATOM 1474 C CA . ALA A 1 205 ? -25.242 11.527 -3.246 1.00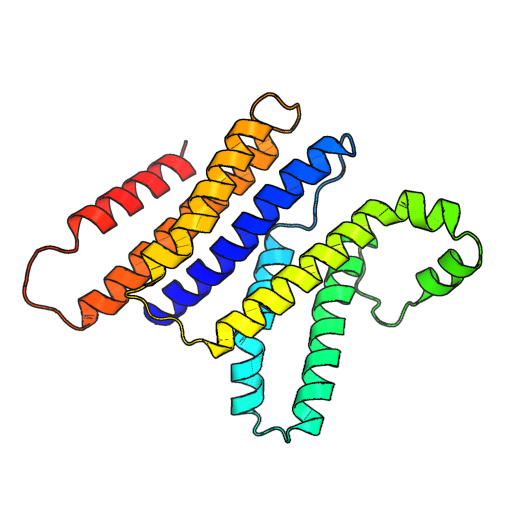 49.59 205 ALA A CA 1
ATOM 1475 C C . ALA A 1 205 ? -24.618 12.203 -4.479 1.00 49.59 205 ALA A C 1
ATOM 1477 O O . ALA A 1 205 ? -24.430 11.545 -5.498 1.00 49.59 205 ALA A O 1
ATOM 1478 N N . ALA A 1 206 ? -24.244 13.484 -4.384 1.00 52.19 206 ALA A N 1
ATOM 1479 C CA . ALA A 1 206 ? -23.571 14.201 -5.469 1.00 52.19 206 ALA A CA 1
ATOM 1480 C C . ALA A 1 206 ? -22.163 13.647 -5.750 1.00 52.19 206 ALA A C 1
ATOM 1482 O O . ALA A 1 206 ? -21.778 13.495 -6.907 1.00 52.19 206 ALA A O 1
ATOM 1483 N N . LEU A 1 207 ? -21.416 13.287 -4.703 1.00 52.06 207 LEU A N 1
ATOM 1484 C CA . LEU A 1 207 ? -20.094 12.675 -4.822 1.00 52.06 207 LEU A CA 1
ATOM 1485 C C . LEU A 1 207 ? -20.176 11.245 -5.383 1.00 52.06 207 LEU A C 1
ATOM 1487 O O . LEU A 1 207 ? -19.410 10.907 -6.281 1.00 52.06 207 LEU A O 1
ATOM 1491 N N . LEU A 1 208 ? -21.139 10.429 -4.935 1.00 55.12 208 LEU A N 1
ATOM 1492 C CA . LEU A 1 208 ? -21.408 9.106 -5.519 1.00 55.12 208 LEU A CA 1
ATOM 1493 C C . LEU A 1 208 ? -21.829 9.196 -6.991 1.00 55.12 208 LEU A C 1
ATOM 1495 O O . LEU A 1 208 ? -21.356 8.406 -7.804 1.00 55.12 208 LEU A O 1
ATOM 1499 N N . ALA A 1 209 ? -22.683 10.160 -7.345 1.00 53.47 209 ALA A N 1
ATOM 1500 C CA . ALA A 1 209 ? -23.094 10.391 -8.728 1.00 53.47 209 ALA A CA 1
ATOM 1501 C C . ALA A 1 209 ? -21.916 10.847 -9.607 1.00 53.47 209 ALA A C 1
ATOM 1503 O O . ALA A 1 209 ? -21.793 10.392 -10.741 1.00 53.47 209 ALA A O 1
ATOM 1504 N N . GLY A 1 210 ? -21.018 11.682 -9.072 1.00 50.59 210 GLY A N 1
ATOM 1505 C CA . GLY A 1 210 ? -19.784 12.083 -9.751 1.00 50.59 210 GLY A CA 1
ATOM 1506 C C . GLY A 1 210 ? -18.834 10.909 -10.005 1.00 50.59 210 GLY A C 1
ATOM 1507 O O . GLY A 1 210 ? -18.313 10.775 -11.108 1.00 50.59 210 GLY A O 1
ATOM 1508 N N . VAL A 1 211 ? -18.661 10.013 -9.026 1.00 56.47 211 VAL A N 1
ATOM 1509 C CA . VAL A 1 211 ? -17.840 8.798 -9.186 1.00 56.47 211 VAL A CA 1
ATOM 1510 C C . VAL A 1 211 ? -18.465 7.822 -10.174 1.00 56.47 211 VAL A C 1
ATOM 1512 O O . VAL A 1 211 ? -17.764 7.308 -11.039 1.00 56.47 211 VAL A O 1
ATOM 1515 N N . ALA A 1 212 ? -19.776 7.592 -10.097 1.00 47.88 212 ALA A N 1
ATOM 1516 C CA . ALA A 1 212 ? -20.474 6.748 -11.064 1.00 47.88 212 ALA A CA 1
ATOM 1517 C C . ALA A 1 212 ? -20.359 7.312 -12.491 1.00 47.88 212 ALA A C 1
ATOM 1519 O O . ALA A 1 212 ? -20.137 6.553 -13.428 1.00 47.88 212 ALA A O 1
ATOM 1520 N N . GLY A 1 213 ? -20.438 8.637 -12.651 1.00 38.47 213 GLY A N 1
ATOM 1521 C CA . GLY A 1 213 ? -20.225 9.301 -13.938 1.00 38.47 213 GLY A CA 1
ATOM 1522 C C . GLY A 1 213 ? -18.796 9.160 -14.470 1.00 38.47 213 GLY A C 1
ATOM 1523 O O . GLY A 1 213 ? -18.620 8.937 -15.660 1.00 38.47 213 GLY A O 1
ATOM 1524 N N . ALA A 1 214 ? -17.785 9.235 -13.601 1.00 42.97 214 ALA A N 1
ATOM 1525 C CA . ALA A 1 214 ? -16.376 9.125 -13.989 1.00 42.97 214 ALA A CA 1
ATOM 1526 C C . ALA A 1 214 ? -15.911 7.686 -14.277 1.00 42.97 214 ALA A C 1
ATOM 1528 O O . ALA A 1 214 ? -14.930 7.502 -14.982 1.00 42.97 214 ALA A O 1
ATOM 1529 N N . VAL A 1 215 ? -16.583 6.672 -13.722 1.00 42.41 215 VAL A N 1
ATOM 1530 C CA . VAL A 1 215 ? -16.263 5.248 -13.955 1.00 42.41 215 VAL A CA 1
ATOM 1531 C C . VAL A 1 215 ? -16.949 4.699 -15.216 1.00 42.41 215 VAL A C 1
ATOM 1533 O O . VAL A 1 215 ? -16.505 3.695 -15.766 1.00 42.41 215 VAL A O 1
ATOM 1536 N N . VAL A 1 216 ? -18.038 5.330 -15.667 1.00 37.53 216 VAL A N 1
ATOM 1537 C CA . VAL A 1 216 ? -18.818 4.899 -16.843 1.00 37.53 216 VAL A CA 1
ATOM 1538 C C . VAL A 1 216 ? -18.412 5.638 -18.132 1.00 37.53 216 VAL A C 1
ATOM 1540 O O . VAL A 1 216 ? -18.746 5.164 -19.217 1.00 37.53 216 VAL A O 1
ATOM 1543 N N . ALA A 1 217 ? -17.708 6.770 -18.026 1.00 37.66 217 ALA A N 1
ATOM 1544 C CA . ALA A 1 217 ? -17.173 7.539 -19.156 1.00 37.66 217 ALA A CA 1
ATOM 1545 C C . ALA A 1 217 ? -15.779 7.051 -19.575 1.00 37.66 217 ALA A C 1
ATOM 1547 O O . ALA A 1 217 ? -15.522 7.040 -20.800 1.00 37.66 217 ALA A O 1
#

Sequence (217 aa):
MIAALAVIAAVASEALAVYTGSELVTAGYSDGQHSVSAFALVAVALLAYAWPGIQASAGLKPSQGVAATVAVAFVAIYGTLRAEFAGDFALWDFGWVRDFMKASAETAEGGSSAAFAAFLLVVIWTRSWVRSADEMEFEVLPKTIAIPFAAVTLFMVIGAPGAHASEVGRAGAAFYATAVLALVCAQLAQSGTTFGELRAGGVTAALLAG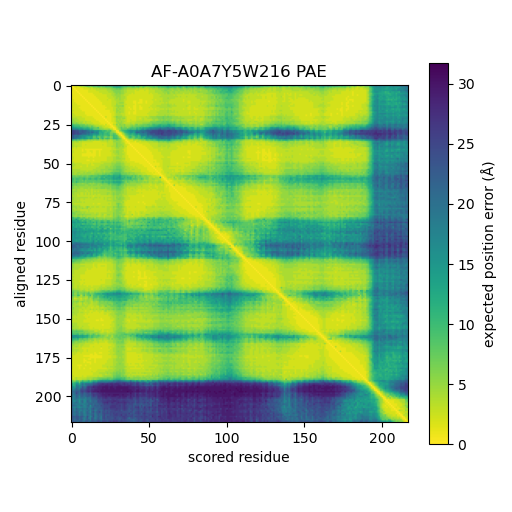VAGAVVA

Secondary structure (DSSP, 8-state):
-HHHHHHHHHHHHHHHHHHHHHHHHHHHH-SS---S-HHHHHHHHHHHHHHHHHHHHTT--HHHHHHHHHHHHHHHHHHHHIIIIISS--TT--HHHHHHHH-HHHHHHHTHHHHHHHHHHHHHHHHHHHHHHS---TTTHHHHHHHHHHHHHHHHHHHTTSTTHHHHHHHHHHHHHHHHHHHHHHHHHHHTT-TT-S-SHHHHHHHHHHHHHHHH-

Radius of gyration: 19.56 Å; Cα contacts (8 Å, |Δi|>4): 210; chains: 1; bounding box: 62×38×47 Å

Nearest PDB structures (foldseek):
  8yrg-assembly1_R  TM=2.909E-01  e=6.385E-01  Homo sapiens
  7zkz-assembly1_A  TM=2.458E-01  e=4.743E+00  Arabidopsis thaliana
  8vp6-assembly1_B  TM=1.886E-01  e=6.234E+00  Acetivibrio thermocellus ATCC 27405

Mean predicted aligned error: 9.41 Å

pLDDT: mean 79.61, std 15.08, range [37.53, 96.12]

Foldseek 3Di:
DLLVLLVLLLLLLVLLLLLLVQQLVVLVPDDPDHAQDSVLSSVLLVCLLCLVVVCVVVVDDPVRSVVVLVVVLLQSLVQSLCCRPVVDRPSVDPVLVVVCVVCVPVSCVVCVRSVVNSVSSVVSSVVSNVVSVVPDDLVCLVVVCPVSLVSLVVSLVSCCVGPSNVVSVVSSLSSLLSSLSSNLSSLVVVCVVPPPDPDSVPVNVVSNVVNVVSVVD

Solvent-accessible surface area (backbone atoms only — not comparable to full-atom values): 11628 Å² total; per-residue (Å²): 111,52,54,58,50,14,50,52,25,42,50,38,17,54,32,28,36,53,42,22,50,41,39,47,52,33,60,75,75,42,96,83,61,76,56,72,53,65,66,58,45,28,51,45,22,50,48,30,31,47,41,64,59,51,44,61,75,66,66,56,54,73,73,54,44,53,54,48,49,54,52,49,50,45,50,53,47,54,37,47,52,30,42,75,74,70,71,38,75,64,82,83,67,59,61,64,59,58,47,38,75,74,37,47,65,66,44,48,67,76,33,45,68,59,52,52,40,50,50,52,47,51,51,42,29,53,54,25,37,55,52,50,72,70,56,88,54,60,87,51,43,67,67,66,47,48,58,52,51,53,51,37,52,50,43,39,62,69,28,54,87,44,98,51,24,66,59,24,42,51,32,40,50,54,18,51,46,28,42,51,48,13,53,40,24,28,52,50,47,56,44,72,79,53,87,83,69,97,75,70,64,63,64,44,51,52,52,51,52,50,38,54,52,66,76,73,107